Protein AF-A0AAW9DPM0-F1 (afdb_monomer_lite)

Foldseek 3Di:
DKAFQDAPVPGGKGWAAFDDAAPPDDDPNHHFHFFQGWTDMNDPIKTQHDAAPPDDDVNTHTHDFQGAIPSRMTHHDDDPVDDDHPDDDDDDDDDDDDDFAADDLVVVQVLLFVLLQQAEPVQAPQFQLQSQVQSVCCLLVVDVNHHGDNDHDDDPVVSCVVQVKDKDWDQALVVVQVVQLVVGASKKKKKKWADPPRPGIHIWMWHHHRNQIWTQHNHQPDPVRGGGTGRDSVVVCCPRPVPSPITMIMIIGDRDD

Radius of gyration: 22.66 Å; chains: 1; bounding box: 57×37×66 Å

Organism: Acidiphilium acidophilum (NCBI:txid76588)

InterPro domains:
  IPR008727 PAAR motif [PF05488] (9-76)
  IPR028908 Tox-PL domain [PF15644] (127-219)

Structure (mmCIF, N/CA/C/O backbone):
data_AF-A0AAW9DPM0-F1
#
_entry.id   AF-A0AAW9DPM0-F1
#
loop_
_atom_site.group_PDB
_atom_site.id
_atom_site.type_symbol
_atom_site.label_atom_id
_atom_site.label_alt_id
_atom_site.label_comp_id
_atom_site.label_asym_id
_atom_site.label_entity_id
_atom_site.label_seq_id
_atom_site.pdbx_PDB_ins_code
_atom_site.Cartn_x
_atom_site.Cartn_y
_atom_site.Cartn_z
_atom_site.occupancy
_atom_site.B_iso_or_equiv
_atom_site.auth_seq_id
_atom_site.auth_comp_id
_atom_site.auth_asym_id
_atom_site.auth_atom_id
_atom_site.pdbx_PDB_model_num
ATOM 1 N N . MET A 1 1 ? -26.323 0.116 19.338 1.00 88.50 1 MET A N 1
ATOM 2 C CA . MET A 1 1 ? -26.496 -0.599 20.622 1.00 88.50 1 MET A CA 1
ATOM 3 C C . MET A 1 1 ? -25.116 -0.824 21.208 1.00 88.50 1 MET A C 1
ATOM 5 O O . MET A 1 1 ? -24.200 -1.053 20.421 1.00 88.50 1 MET A O 1
ATOM 9 N N . HIS A 1 2 ? -24.959 -0.702 22.522 1.00 93.25 2 HIS A N 1
ATOM 10 C CA . HIS A 1 2 ? -23.692 -0.926 23.216 1.00 93.25 2 HIS A CA 1
ATOM 11 C C . HIS A 1 2 ? -23.851 -1.972 24.326 1.00 93.25 2 HIS A C 1
ATOM 13 O O . HIS A 1 2 ? -24.964 -2.214 24.790 1.00 93.25 2 HIS A O 1
ATOM 19 N N . THR A 1 3 ? -22.748 -2.586 24.740 1.00 92.06 3 THR A N 1
ATOM 20 C CA . THR A 1 3 ? -22.650 -3.350 25.992 1.00 92.06 3 THR A CA 1
ATOM 21 C C . THR A 1 3 ? -22.135 -2.434 27.092 1.00 92.06 3 THR A C 1
ATOM 23 O O . THR A 1 3 ? -21.330 -1.564 26.796 1.00 92.06 3 THR A O 1
ATOM 26 N N . CYS A 1 4 ? -22.547 -2.626 28.345 1.00 92.19 4 CYS A N 1
ATOM 27 C CA . CYS A 1 4 ? -22.078 -1.817 29.473 1.00 92.19 4 CYS A CA 1
ATOM 28 C C . CYS A 1 4 ? -21.608 -2.735 30.614 1.00 92.19 4 CYS A C 1
ATOM 30 O O . CYS A 1 4 ? -22.432 -3.495 31.117 1.00 92.19 4 CYS A O 1
ATOM 32 N N . PRO A 1 5 ? -20.325 -2.696 31.021 1.00 91.06 5 PRO A N 1
ATOM 33 C CA . PRO A 1 5 ? -19.806 -3.501 32.128 1.00 91.06 5 PRO A CA 1
ATOM 34 C C . PRO A 1 5 ? -19.912 -2.810 33.497 1.00 91.06 5 PRO A C 1
ATOM 36 O O . PRO A 1 5 ? -19.596 -3.437 34.504 1.00 91.06 5 PRO A O 1
ATOM 39 N N . ALA A 1 6 ? -20.301 -1.531 33.549 1.00 86.25 6 ALA A N 1
ATOM 40 C CA . ALA A 1 6 ? -20.436 -0.793 34.803 1.00 86.25 6 ALA A CA 1
ATOM 41 C C . ALA A 1 6 ? -21.561 -1.342 35.703 1.00 86.25 6 ALA A C 1
ATOM 43 O O . ALA A 1 6 ? -22.446 -2.080 35.265 1.00 86.25 6 ALA A O 1
ATOM 44 N N . SER A 1 7 ? -21.519 -0.969 36.979 1.00 92.06 7 SER A N 1
ATOM 45 C CA . SER A 1 7 ? -22.493 -1.384 37.987 1.00 92.06 7 SER A CA 1
ATOM 46 C C . SER A 1 7 ? -22.510 -0.411 39.161 1.00 92.06 7 SER A C 1
ATOM 48 O O . SER A 1 7 ? -21.443 -0.017 39.640 1.00 92.06 7 SER A O 1
ATOM 50 N N . ASP A 1 8 ? -23.692 -0.140 39.704 1.00 90.00 8 ASP A N 1
ATOM 51 C CA . ASP A 1 8 ? -23.866 0.575 40.969 1.00 90.00 8 ASP A CA 1
ATOM 52 C C . ASP A 1 8 ? -23.882 -0.446 42.121 1.00 90.00 8 ASP A C 1
ATOM 54 O O . ASP A 1 8 ? -24.927 -0.865 42.626 1.00 90.00 8 ASP A O 1
ATOM 58 N N . GLY A 1 9 ? -22.695 -0.930 42.496 1.00 88.25 9 GLY A N 1
ATOM 59 C CA . GLY A 1 9 ? -22.547 -2.018 43.467 1.00 88.25 9 GLY A CA 1
ATOM 60 C C . GLY A 1 9 ? -23.079 -3.350 42.914 1.00 88.25 9 GLY A C 1
ATOM 61 O O . GLY A 1 9 ? -22.568 -3.812 41.896 1.00 88.25 9 GLY A O 1
ATOM 62 N N . PRO A 1 10 ? -24.069 -4.008 43.552 1.00 91.00 10 PRO A N 1
ATOM 63 C CA . PRO A 1 10 ? -24.599 -5.286 43.072 1.00 91.00 10 PRO A CA 1
ATOM 64 C C . PRO A 1 10 ? -25.543 -5.154 41.864 1.00 91.00 10 PRO A C 1
ATOM 66 O O . PRO A 1 10 ? -25.954 -6.179 41.324 1.00 91.00 10 PRO A O 1
ATOM 69 N N . ILE A 1 11 ? -25.929 -3.936 41.464 1.00 91.25 11 ILE A N 1
ATOM 70 C CA . ILE A 1 11 ? -26.871 -3.698 40.363 1.00 91.25 11 ILE A CA 1
ATOM 71 C C . ILE A 1 11 ? -26.073 -3.495 39.065 1.00 91.25 11 ILE A C 1
ATOM 73 O O . ILE A 1 11 ? -25.451 -2.441 38.901 1.00 91.25 11 ILE A O 1
ATOM 77 N N . PRO A 1 12 ? -26.056 -4.472 38.138 1.00 91.50 12 PRO A N 1
ATOM 78 C CA . PRO A 1 12 ? -25.346 -4.323 36.878 1.00 91.50 12 PRO A CA 1
ATOM 79 C C . PRO A 1 12 ? -26.078 -3.347 35.962 1.00 91.50 12 PRO A C 1
ATOM 81 O O . PRO A 1 12 ? -27.306 -3.381 35.843 1.00 91.50 12 PRO A O 1
ATOM 84 N N . HIS A 1 13 ? -25.313 -2.520 35.260 1.00 93.19 13 HIS A N 1
ATOM 85 C CA . HIS A 1 13 ? -25.855 -1.768 34.145 1.00 93.19 13 HIS A CA 1
ATOM 86 C C . HIS A 1 13 ? -26.183 -2.697 32.974 1.00 93.19 13 HIS A C 1
ATOM 88 O O . HIS A 1 13 ? -25.610 -3.775 32.811 1.00 93.19 13 HIS A O 1
ATOM 94 N N . VAL A 1 14 ? -27.082 -2.243 32.102 1.00 92.50 14 VAL A N 1
ATOM 95 C CA . VAL A 1 14 ? -27.386 -2.918 30.836 1.00 92.50 14 VAL A CA 1
ATOM 96 C C . VAL A 1 14 ? -27.303 -1.900 29.715 1.00 92.50 14 VAL A C 1
ATOM 98 O O . VAL A 1 14 ? -27.983 -0.874 29.747 1.00 92.50 14 VAL A O 1
ATOM 101 N N . GLY A 1 15 ? -26.453 -2.179 28.730 1.00 91.38 15 GLY A N 1
ATOM 102 C CA . GLY A 1 15 ? -26.280 -1.296 27.586 1.00 91.38 15 GLY A CA 1
ATOM 103 C C . GLY A 1 15 ? -27.509 -1.275 26.669 1.00 91.38 15 GLY A C 1
ATOM 104 O O . GLY A 1 15 ? -28.334 -2.188 26.662 1.00 91.38 15 GLY A O 1
ATOM 105 N N . GLY A 1 16 ? -27.641 -0.206 25.890 1.00 93.81 16 GLY A N 1
ATOM 106 C CA . GLY A 1 16 ? -28.803 0.048 25.042 1.00 93.81 16 GLY A CA 1
ATOM 107 C C . GLY A 1 16 ? -28.464 0.783 23.739 1.00 93.81 16 GLY A C 1
ATOM 108 O O . GLY A 1 16 ? -27.287 0.885 23.360 1.00 93.81 16 GLY A O 1
ATOM 109 N N . PRO A 1 17 ? -29.477 1.230 22.974 1.00 95.62 17 PRO A N 1
ATOM 110 C CA . PRO A 1 17 ? -29.291 1.961 21.721 1.00 95.62 17 PRO A CA 1
ATOM 111 C C . PRO A 1 17 ? -28.535 3.289 21.872 1.00 95.62 17 PRO A C 1
ATOM 113 O O . PRO A 1 17 ? -28.445 3.877 22.947 1.00 95.62 17 PRO A O 1
ATOM 116 N N . VAL A 1 18 ? -28.008 3.762 20.740 1.00 95.62 18 VAL A N 1
ATOM 117 C CA . VAL A 1 18 ? -27.547 5.148 20.600 1.00 95.62 18 VAL A CA 1
ATOM 118 C C . VAL A 1 18 ? -28.788 6.021 20.430 1.00 95.62 18 VAL A C 1
ATOM 120 O O . VAL A 1 18 ? -29.652 5.679 19.624 1.00 95.62 18 VAL A O 1
ATOM 123 N N . ILE A 1 19 ? -28.886 7.105 21.197 1.00 95.56 19 ILE A N 1
ATOM 124 C CA . ILE A 1 19 ? -30.065 7.991 21.226 1.00 95.56 19 ILE A CA 1
ATOM 125 C C . ILE A 1 19 ? -29.785 9.404 20.724 1.00 95.56 19 ILE A C 1
ATOM 127 O O . ILE A 1 19 ? -30.716 10.184 20.542 1.00 95.56 19 ILE A O 1
ATOM 131 N N . MET A 1 20 ? -28.521 9.729 20.464 1.00 94.69 20 MET A N 1
ATOM 132 C CA . MET A 1 20 ? -28.121 10.959 19.790 1.00 94.69 20 MET A CA 1
ATOM 133 C C . MET A 1 20 ? -27.286 10.644 18.552 1.00 94.69 20 MET A C 1
ATOM 135 O O . MET A 1 20 ? -26.652 9.598 18.450 1.00 94.69 20 MET A O 1
ATOM 139 N N . GLY A 1 21 ? -27.304 11.553 17.587 1.00 95.00 21 GLY A N 1
ATOM 140 C CA . GLY A 1 21 ? -26.581 11.395 16.337 1.00 95.00 21 GLY A CA 1
ATOM 141 C C . GLY A 1 21 ? -26.470 12.715 15.595 1.00 95.00 21 GLY A C 1
ATOM 142 O O . GLY A 1 21 ? -26.906 13.768 16.066 1.00 95.00 21 GLY A O 1
ATOM 143 N N . SER A 1 22 ? -25.898 12.656 14.400 1.00 95.62 22 SER A N 1
ATOM 144 C CA . SER A 1 22 ? -25.845 13.788 13.485 1.00 95.62 22 SER A CA 1
ATOM 145 C C . SER A 1 22 ? -27.235 14.325 13.141 1.00 95.62 22 SER A C 1
ATOM 147 O O . SER A 1 22 ? -28.145 13.571 12.811 1.00 95.62 22 SER A O 1
ATOM 149 N N . ALA A 1 23 ? -27.378 15.651 13.135 1.00 93.25 23 ALA A N 1
ATOM 150 C CA . ALA A 1 23 ? -28.621 16.310 12.740 1.00 93.25 23 ALA A CA 1
ATOM 151 C C . ALA A 1 23 ? -28.910 16.218 11.229 1.00 93.25 23 ALA A C 1
ATOM 153 O O . ALA A 1 23 ? -30.041 16.456 10.812 1.00 93.25 23 ALA A O 1
ATOM 154 N N . ASN A 1 24 ? -27.899 15.933 10.399 1.00 93.00 24 ASN A N 1
ATOM 155 C CA . ASN A 1 24 ? -28.026 16.015 8.941 1.00 93.00 24 ASN A CA 1
ATOM 156 C C . ASN A 1 24 ? -27.259 14.946 8.147 1.00 93.00 24 ASN A C 1
ATOM 158 O O . ASN A 1 24 ? -27.403 14.891 6.927 1.00 93.00 24 ASN A O 1
ATOM 162 N N . VAL A 1 25 ? -26.456 14.102 8.793 1.00 91.81 25 VAL A N 1
ATOM 163 C CA . VAL A 1 25 ? -25.786 12.970 8.148 1.00 91.81 25 VAL A CA 1
ATOM 164 C C . VAL A 1 25 ? -26.484 11.689 8.573 1.00 91.81 25 VAL A C 1
ATOM 166 O O . VAL A 1 25 ? -26.491 11.332 9.751 1.00 91.81 25 VAL A O 1
ATOM 169 N N . PHE A 1 26 ? -27.049 10.988 7.595 1.00 92.88 26 PHE A N 1
ATOM 170 C CA . PHE A 1 26 ? -27.814 9.767 7.812 1.00 92.88 26 PHE A CA 1
ATOM 171 C C . PHE A 1 26 ? -27.100 8.565 7.190 1.00 92.88 26 PHE A C 1
ATOM 173 O O . PHE A 1 26 ? -26.606 8.638 6.066 1.00 92.88 26 PHE A O 1
ATOM 180 N N . ILE A 1 27 ? -27.078 7.441 7.905 1.00 90.56 27 ILE A N 1
ATOM 181 C CA . ILE A 1 27 ? -26.535 6.158 7.448 1.00 90.56 27 ILE A CA 1
ATOM 182 C C . ILE A 1 27 ? -27.648 5.120 7.568 1.00 90.56 27 ILE A C 1
ATOM 184 O O . ILE A 1 27 ? -28.170 4.881 8.653 1.00 90.56 27 ILE A O 1
ATOM 188 N N . GLY A 1 28 ? -28.059 4.535 6.439 1.00 88.38 28 GLY A N 1
ATOM 189 C CA . GLY A 1 28 ? -29.218 3.631 6.400 1.00 88.38 28 GLY A CA 1
ATOM 190 C C . GLY A 1 28 ? -30.529 4.295 6.832 1.00 88.38 28 GLY A C 1
ATOM 191 O O . GLY A 1 28 ? -31.393 3.625 7.382 1.00 88.38 28 GLY A O 1
ATOM 192 N N . GLY A 1 29 ? -30.653 5.613 6.639 1.00 91.69 29 GLY A N 1
ATOM 193 C CA . GLY A 1 29 ? -31.824 6.394 7.051 1.00 91.69 29 GLY A CA 1
ATOM 194 C C . GLY A 1 29 ? -31.853 6.798 8.530 1.00 91.69 29 GLY A C 1
ATOM 195 O O . GLY A 1 29 ? -32.781 7.488 8.938 1.00 91.69 29 GLY A O 1
ATOM 196 N N . LEU A 1 30 ? -30.847 6.424 9.329 1.00 92.75 30 LEU A N 1
ATOM 197 C CA . LEU A 1 30 ? -30.736 6.802 10.741 1.00 92.75 30 LEU A CA 1
ATOM 198 C C . LEU A 1 30 ? -29.632 7.850 10.952 1.00 92.75 30 LEU A C 1
ATOM 200 O O . LEU A 1 30 ? -28.628 7.805 10.238 1.00 92.75 30 LEU A O 1
ATOM 204 N N . PRO A 1 31 ? -29.773 8.775 11.922 1.00 95.69 31 PRO A N 1
ATOM 205 C CA . PRO A 1 31 ? -28.712 9.705 12.305 1.00 95.69 31 PRO A CA 1
ATOM 206 C C . PRO A 1 31 ? -27.385 8.990 12.570 1.00 95.69 31 PRO A C 1
ATOM 208 O O . PRO A 1 31 ? -27.327 8.027 13.335 1.00 95.69 31 PRO A O 1
ATOM 211 N N . ALA A 1 32 ? -26.306 9.453 11.944 1.00 96.06 32 ALA A N 1
ATOM 212 C CA . ALA A 1 32 ? -24.995 8.849 12.131 1.00 96.06 32 ALA A CA 1
ATOM 213 C C . ALA A 1 32 ? -24.437 9.173 13.527 1.00 96.06 32 ALA A C 1
ATOM 215 O O . ALA A 1 32 ? -24.328 10.345 13.891 1.00 96.06 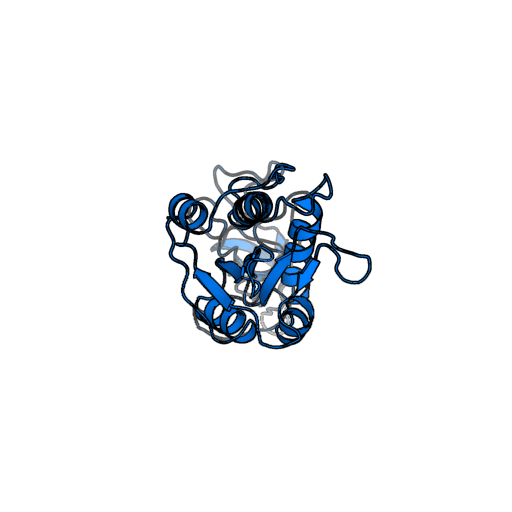32 ALA A O 1
ATOM 216 N N . ALA A 1 33 ? -24.074 8.139 14.286 1.00 97.12 33 ALA A N 1
ATOM 217 C CA . ALA A 1 33 ? -23.498 8.266 15.622 1.00 97.12 33 ALA A CA 1
ATOM 218 C C . ALA A 1 33 ? -22.043 8.762 15.578 1.00 97.12 33 ALA A C 1
ATOM 220 O O . ALA A 1 33 ? -21.280 8.433 14.662 1.00 97.12 33 ALA A O 1
ATOM 221 N N . ARG A 1 34 ? -21.649 9.546 16.580 1.00 97.25 34 ARG A N 1
ATOM 222 C CA . ARG A 1 34 ? -20.346 10.211 16.688 1.00 97.25 34 ARG A CA 1
ATOM 223 C C . ARG A 1 34 ? -19.812 10.117 18.113 1.00 97.25 34 ARG A C 1
ATOM 225 O O . ARG A 1 34 ? -20.546 9.816 19.050 1.00 97.25 34 ARG A O 1
ATOM 232 N N . PHE A 1 35 ? -18.530 10.419 18.276 1.00 94.81 35 PHE A N 1
ATOM 233 C CA . PHE A 1 35 ? -17.947 10.704 19.583 1.00 94.81 35 PHE A CA 1
ATOM 234 C C . PHE A 1 35 ? -18.783 11.755 20.328 1.00 94.81 35 PHE A C 1
ATOM 236 O O . PHE A 1 35 ? -19.168 12.769 19.743 1.00 94.81 35 PHE A O 1
ATOM 243 N N . GLY A 1 36 ? -19.049 11.507 21.609 1.00 91.69 36 GLY A N 1
ATOM 244 C CA . GLY A 1 36 ? -19.842 12.387 22.464 1.00 91.69 36 GLY A CA 1
ATOM 245 C C . GLY A 1 36 ? -21.359 12.206 22.356 1.00 91.69 36 GLY A C 1
ATOM 246 O O . GLY A 1 36 ? -22.079 12.756 23.185 1.00 91.69 36 GLY A O 1
ATOM 247 N N . ASP A 1 37 ? -21.870 11.437 21.389 1.00 96.62 37 ASP A N 1
ATOM 248 C CA . ASP A 1 37 ? -23.307 11.165 21.317 1.00 96.62 37 ASP A CA 1
ATOM 249 C C . ASP A 1 37 ? -23.735 10.206 22.452 1.00 96.62 37 ASP A C 1
ATOM 251 O O . ASP A 1 37 ? -23.031 9.253 22.805 1.00 96.62 37 ASP A O 1
ATOM 255 N N . ALA A 1 38 ? -24.908 10.467 23.032 1.00 95.62 38 ALA A N 1
ATOM 256 C CA . ALA A 1 38 ? -25.452 9.705 24.149 1.00 95.62 38 ALA A CA 1
ATOM 257 C C . ALA A 1 38 ? -25.981 8.319 23.738 1.00 95.62 38 ALA A C 1
ATOM 259 O O . ALA A 1 38 ? -26.581 8.130 22.670 1.00 95.62 38 ALA A O 1
ATOM 260 N N . VAL A 1 39 ? -25.830 7.361 24.651 1.00 96.25 39 VAL A N 1
ATOM 261 C CA . VAL A 1 39 ? -26.376 6.001 24.575 1.00 96.25 39 VAL A CA 1
ATOM 262 C C . VAL A 1 39 ? -27.206 5.705 25.827 1.00 96.25 39 VAL A C 1
ATOM 264 O O . VAL A 1 39 ? -26.842 6.067 26.944 1.00 96.25 39 VAL A O 1
ATOM 267 N N . THR A 1 40 ? -28.343 5.030 25.663 1.00 95.25 40 THR A N 1
ATOM 268 C CA . THR A 1 40 ? -29.164 4.618 26.815 1.00 95.25 40 THR A CA 1
ATOM 269 C C . THR A 1 40 ? -28.485 3.496 27.569 1.00 95.25 40 THR A C 1
ATOM 271 O O . THR A 1 40 ? -28.020 2.545 26.940 1.00 95.25 40 THR A O 1
ATOM 274 N N . CYS A 1 41 ? -28.549 3.544 28.890 1.00 93.19 41 CYS A N 1
ATOM 275 C CA . CYS A 1 41 ? -28.065 2.506 29.781 1.00 93.19 41 CYS A CA 1
ATOM 276 C C . CYS A 1 41 ? -29.092 2.312 30.908 1.00 93.19 41 CYS A C 1
ATOM 278 O O . CYS A 1 41 ? -29.729 3.281 31.320 1.00 93.19 41 CYS A O 1
ATOM 280 N N . LEU A 1 42 ? -29.284 1.084 31.400 1.00 89.44 42 LEU A N 1
ATOM 281 C CA . LEU A 1 42 ? -30.018 0.852 32.652 1.00 89.44 42 LEU A CA 1
ATOM 282 C C . LEU A 1 42 ? -29.112 1.238 33.829 1.00 89.44 42 LEU A C 1
ATOM 284 O O . LEU A 1 42 ? -28.434 0.396 34.404 1.00 89.44 42 LEU A O 1
ATOM 288 N N . GLY A 1 43 ? -29.060 2.542 34.080 1.00 86.25 43 GLY A N 1
ATOM 289 C CA . GLY A 1 43 ? -28.149 3.273 34.959 1.00 86.25 43 GLY A CA 1
ATOM 290 C C . GLY A 1 43 ? -28.137 4.747 34.517 1.00 86.25 43 GLY A C 1
ATOM 291 O O . GLY A 1 43 ? -29.040 5.165 33.783 1.00 86.25 43 GLY A O 1
ATOM 292 N N . PRO A 1 44 ? -27.132 5.552 34.899 1.00 90.62 44 PRO A N 1
ATOM 293 C CA . PRO A 1 44 ? -26.904 6.857 34.282 1.00 90.62 44 PRO A CA 1
ATOM 294 C C . PRO A 1 44 ? -26.746 6.746 32.756 1.00 90.62 44 PRO A C 1
ATOM 296 O O . PRO A 1 44 ? -26.311 5.717 32.243 1.00 90.62 44 PRO A O 1
ATOM 299 N N . THR A 1 45 ? -27.090 7.798 32.011 1.00 94.19 45 THR A N 1
ATOM 300 C CA . THR A 1 45 ? -26.850 7.841 30.558 1.00 94.19 45 THR A CA 1
ATOM 301 C C . THR A 1 45 ? -25.355 7.713 30.271 1.00 94.19 45 THR A C 1
ATOM 303 O O . THR A 1 45 ? -24.553 8.445 30.846 1.00 94.19 45 THR A O 1
ATOM 306 N N . ASP A 1 46 ? -24.994 6.823 29.349 1.00 95.12 46 ASP A N 1
ATOM 307 C CA . ASP A 1 46 ? -23.610 6.625 28.920 1.00 95.12 46 ASP A CA 1
ATOM 308 C C . ASP A 1 46 ? -23.332 7.442 27.641 1.00 95.12 46 ASP A C 1
ATOM 310 O O . ASP A 1 46 ? -24.239 7.992 27.007 1.00 95.12 46 ASP A O 1
ATOM 314 N N . THR A 1 47 ? -22.069 7.577 27.258 1.00 95.81 47 THR A N 1
ATOM 315 C CA . THR A 1 47 ? -21.631 8.392 26.121 1.00 95.81 47 THR A CA 1
ATOM 316 C C . THR A 1 47 ? -20.607 7.641 25.287 1.00 95.81 47 THR A C 1
ATOM 318 O O . THR A 1 47 ? -19.775 6.905 25.814 1.00 95.81 47 THR A O 1
ATOM 321 N N . ILE A 1 48 ? -20.641 7.831 23.969 1.00 95.94 48 ILE A N 1
ATOM 322 C CA . ILE A 1 48 ? -19.618 7.28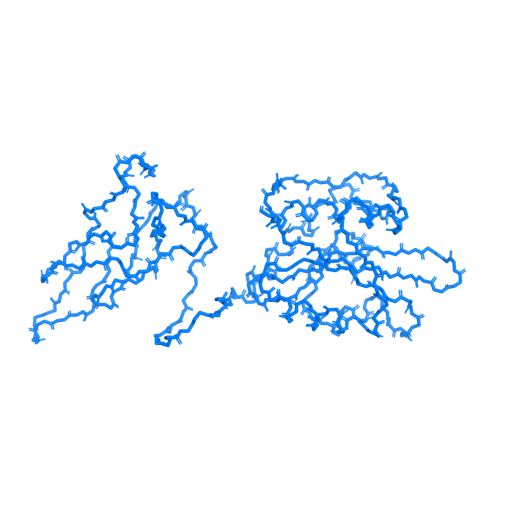9 23.073 1.00 95.94 48 ILE A CA 1
ATOM 323 C C . ILE A 1 48 ? -18.289 8.014 23.327 1.00 95.94 48 ILE A C 1
ATOM 325 O O . ILE A 1 48 ? -18.176 9.218 23.101 1.00 95.94 48 ILE A O 1
ATOM 329 N N . ALA A 1 49 ? -17.275 7.267 23.755 1.00 90.75 49 ALA A N 1
ATOM 330 C CA . ALA A 1 49 ? -15.974 7.782 24.176 1.00 90.75 49 ALA A CA 1
ATOM 331 C C . ALA A 1 49 ? -14.873 7.603 23.116 1.00 90.75 49 ALA A C 1
ATOM 333 O O . ALA A 1 49 ? -13.757 8.084 23.290 1.00 90.75 49 ALA A O 1
ATOM 334 N N . MET A 1 50 ? -15.161 6.925 22.002 1.00 86.94 50 MET A N 1
ATOM 335 C CA . MET A 1 50 ? -14.217 6.743 20.898 1.00 86.94 50 MET A CA 1
ATOM 336 C C . MET A 1 50 ? -14.929 6.797 19.539 1.00 86.94 50 MET A C 1
ATOM 338 O O . MET A 1 50 ? -16.117 6.512 19.431 1.00 86.94 50 MET A O 1
ATOM 342 N N . GLY A 1 51 ? -14.192 7.164 18.489 1.00 85.50 51 GLY A N 1
ATOM 343 C CA . GLY A 1 51 ? -14.674 7.177 17.109 1.00 85.50 51 GLY A CA 1
ATOM 344 C C . GLY A 1 51 ? -13.536 7.012 16.098 1.00 85.50 51 GLY A C 1
ATOM 345 O O . GLY A 1 51 ? -12.377 6.788 16.452 1.00 85.50 51 GLY A O 1
ATOM 346 N N . SER A 1 52 ? -13.858 7.136 14.814 1.00 85.44 52 SER A N 1
ATOM 347 C CA . SER A 1 52 ? -12.902 7.079 13.708 1.00 85.44 52 SER A CA 1
ATOM 348 C C . SER A 1 52 ? -11.911 8.245 13.740 1.00 85.44 52 SER A C 1
ATOM 350 O O . SER A 1 52 ? -12.307 9.404 13.807 1.00 85.44 52 SER A O 1
ATOM 352 N N . GLN A 1 53 ? -10.617 7.947 13.598 1.00 78.44 53 GLN A N 1
ATOM 353 C CA . GLN A 1 53 ? -9.555 8.965 13.562 1.00 78.44 53 GLN A CA 1
ATOM 354 C C . GLN A 1 53 ? -9.505 9.746 12.241 1.00 78.44 53 GLN A C 1
ATOM 356 O O . GLN A 1 53 ? -8.938 10.831 12.186 1.00 78.44 53 GLN A O 1
ATOM 361 N N . THR A 1 54 ? -10.061 9.189 11.163 1.00 77.44 54 THR A N 1
ATOM 362 C CA . THR A 1 54 ? -9.948 9.758 9.809 1.00 77.44 54 THR A CA 1
ATOM 363 C C . THR A 1 54 ? -11.283 10.161 9.204 1.00 77.44 54 THR A C 1
ATOM 365 O O . THR A 1 54 ? -11.307 10.876 8.207 1.00 77.44 54 THR A O 1
ATOM 368 N N . VAL A 1 55 ? -12.397 9.701 9.777 1.00 82.62 55 VAL A N 1
ATOM 369 C CA . VAL A 1 55 ? -13.737 10.003 9.270 1.00 82.62 55 VAL A CA 1
ATOM 370 C C . VAL A 1 55 ? -14.468 10.832 10.306 1.00 82.62 55 VAL A C 1
ATOM 372 O O . VAL A 1 55 ? -14.806 10.338 11.381 1.00 82.62 55 VAL A O 1
ATOM 375 N N . LEU A 1 56 ? -14.716 12.090 9.955 1.00 87.44 56 LEU A N 1
ATOM 376 C CA . LEU A 1 56 ? -15.450 13.033 10.783 1.00 87.44 56 LEU A CA 1
ATOM 377 C C . LEU A 1 56 ? -16.865 13.215 10.234 1.00 87.44 56 LEU A C 1
ATOM 379 O O . LEU A 1 56 ? -17.065 13.347 9.028 1.00 87.44 56 LEU A O 1
ATOM 383 N N . ILE A 1 57 ? -17.843 13.273 11.131 1.00 89.38 57 ILE A N 1
ATOM 384 C CA . ILE A 1 57 ? -19.234 13.610 10.840 1.00 89.38 57 ILE A CA 1
ATOM 385 C C . ILE A 1 57 ? -19.578 14.834 11.685 1.00 89.38 57 ILE A C 1
ATOM 387 O O . ILE A 1 57 ? -19.502 14.804 12.909 1.00 89.38 57 ILE A O 1
ATOM 391 N N . ASN A 1 58 ? -19.914 15.941 11.021 1.00 91.69 58 ASN A N 1
ATOM 392 C CA . ASN A 1 58 ? -20.054 17.267 11.644 1.00 91.69 58 ASN A CA 1
ATOM 393 C C . ASN A 1 58 ? -18.840 17.682 12.496 1.00 91.69 58 ASN A C 1
ATOM 395 O O . ASN A 1 58 ? -19.001 18.240 13.576 1.0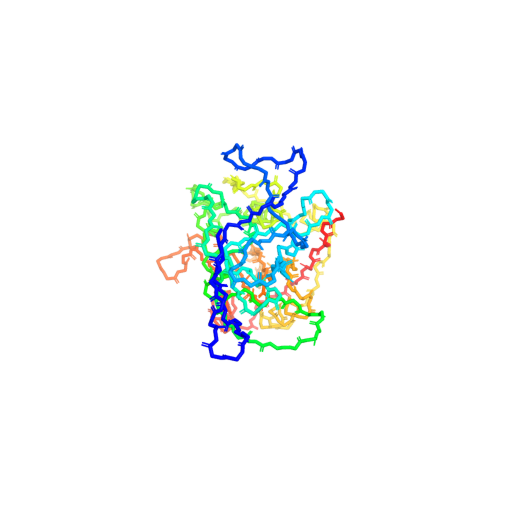0 91.69 58 ASN A O 1
ATOM 399 N N . GLY A 1 59 ? -17.628 17.376 12.030 1.00 85.00 59 GLY A N 1
ATOM 400 C CA . GLY A 1 59 ? -16.394 17.705 12.750 1.00 85.00 59 GLY A CA 1
ATOM 401 C C . GLY A 1 59 ? -16.091 16.805 13.952 1.00 85.00 59 GLY A C 1
ATOM 402 O O . GLY A 1 59 ? -15.039 16.970 14.556 1.00 85.00 59 GLY A O 1
ATOM 403 N N . MET A 1 60 ? -16.951 15.833 14.273 1.00 82.56 60 MET A N 1
ATOM 404 C CA . MET A 1 60 ? -16.722 14.871 15.355 1.00 82.56 60 MET A CA 1
ATOM 405 C C . MET A 1 60 ? -16.379 13.484 14.795 1.00 82.56 60 MET A C 1
ATOM 407 O O . MET A 1 60 ? -16.949 13.093 13.772 1.00 82.56 60 MET A O 1
ATOM 411 N N . PRO A 1 61 ? -15.475 12.719 15.433 1.00 91.69 61 PRO A N 1
ATOM 412 C CA . PRO A 1 61 ? -15.157 11.347 15.033 1.00 91.69 61 PRO A CA 1
ATOM 413 C C . PRO A 1 61 ? -16.405 10.474 14.850 1.00 91.69 61 PRO A C 1
ATOM 415 O O . PRO A 1 61 ? -17.238 10.385 15.749 1.00 91.69 61 PRO A O 1
ATOM 418 N N . ALA A 1 62 ? -16.542 9.814 13.698 1.00 94.19 62 ALA A N 1
ATOM 419 C CA . ALA A 1 62 ? -17.668 8.921 13.415 1.00 94.19 62 ALA A CA 1
ATOM 420 C C . ALA A 1 62 ? -17.587 7.639 14.260 1.00 94.19 62 ALA A C 1
ATOM 422 O O . ALA A 1 62 ? -16.556 6.968 14.240 1.00 94.19 62 ALA A O 1
ATOM 423 N N . ALA A 1 63 ? -18.656 7.274 14.965 1.00 94.88 63 ALA A N 1
ATOM 424 C CA . ALA A 1 63 ? -18.680 6.082 15.810 1.00 94.88 63 ALA A CA 1
ATOM 425 C C . ALA A 1 63 ? -18.835 4.795 14.981 1.00 94.88 63 ALA A C 1
ATOM 427 O O . ALA A 1 63 ? -19.534 4.762 13.965 1.00 94.88 63 ALA A O 1
ATOM 428 N N . ARG A 1 64 ? -18.186 3.716 15.422 1.00 92.38 64 ARG A N 1
ATOM 429 C CA . ARG A 1 64 ? -18.137 2.413 14.746 1.00 92.38 64 ARG A CA 1
ATOM 430 C C . ARG A 1 64 ? -18.415 1.290 15.735 1.00 92.38 64 ARG A C 1
ATOM 432 O O . ARG A 1 64 ? -18.280 1.449 16.944 1.00 92.38 64 ARG A O 1
ATOM 439 N N . MET A 1 65 ? -18.739 0.111 15.208 1.00 89.56 65 MET A N 1
ATOM 440 C CA . MET A 1 65 ? -18.747 -1.107 16.018 1.00 89.56 65 MET A CA 1
ATOM 441 C C . MET A 1 65 ? -17.364 -1.313 16.662 1.00 89.56 65 MET A C 1
ATOM 443 O O . MET A 1 65 ? -16.347 -1.145 16.001 1.00 89.56 65 MET A O 1
ATOM 447 N N . GLY A 1 66 ? -17.320 -1.64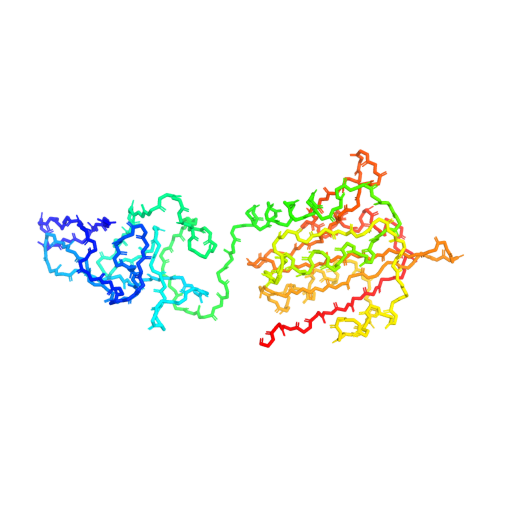6 17.947 1.00 85.88 66 GLY A N 1
ATOM 448 C CA . GLY A 1 66 ? -16.099 -1.795 18.736 1.00 85.88 66 GLY A CA 1
ATOM 449 C C . GLY A 1 66 ? -15.553 -0.503 19.352 1.00 85.88 66 GLY A C 1
ATOM 450 O O . GLY A 1 66 ? -14.623 -0.588 20.151 1.00 85.88 66 GLY A O 1
ATOM 451 N N . ASP A 1 67 ? -16.102 0.674 19.030 1.00 88.50 67 ASP A N 1
ATOM 452 C CA . ASP A 1 67 ? -15.703 1.908 19.711 1.00 88.50 67 ASP A CA 1
ATOM 453 C C . ASP A 1 67 ? -16.244 1.933 21.156 1.00 88.50 67 ASP A C 1
ATOM 455 O O . ASP A 1 67 ? -17.341 1.439 21.435 1.00 88.50 67 ASP A O 1
ATOM 459 N N . GLN A 1 68 ? -15.433 2.457 22.079 1.00 90.06 68 GLN A N 1
ATOM 460 C CA . GLN A 1 68 ? -15.680 2.430 23.521 1.00 90.06 68 GLN A CA 1
ATOM 461 C C . GLN A 1 68 ? -16.736 3.448 23.956 1.00 90.06 68 GLN A C 1
ATOM 463 O O . GLN A 1 68 ? -16.902 4.499 23.332 1.00 90.06 68 GLN A O 1
ATOM 468 N N . THR A 1 69 ? -17.401 3.151 25.070 1.00 92.88 69 THR A N 1
ATOM 469 C CA . THR A 1 69 ? -18.270 4.085 25.795 1.00 92.88 69 THR A CA 1
ATOM 470 C C . THR A 1 69 ? -17.676 4.445 27.160 1.00 92.88 69 THR A C 1
ATOM 472 O O . THR A 1 69 ? -16.788 3.751 27.661 1.00 92.88 69 THR A O 1
ATOM 475 N N . SER A 1 70 ? -18.132 5.543 27.762 1.00 92.56 70 SER A N 1
ATOM 476 C CA . SER A 1 70 ? -17.593 6.066 29.026 1.00 92.56 70 SER A CA 1
ATOM 477 C C . SER A 1 70 ? -17.786 5.112 30.207 1.00 92.56 70 SER A C 1
ATOM 479 O O . SER A 1 70 ? -16.964 5.104 31.120 1.00 92.56 70 SER A O 1
ATOM 481 N N . HIS A 1 71 ? -18.806 4.251 30.182 1.00 90.88 71 HIS A N 1
ATOM 482 C CA . HIS A 1 71 ? -18.986 3.188 31.179 1.00 90.88 71 HIS A CA 1
ATOM 483 C C . HIS A 1 71 ? -18.047 1.979 30.980 1.00 90.88 71 HIS A C 1
ATOM 485 O O . HIS A 1 71 ? -18.223 0.942 31.622 1.00 90.88 71 HIS A O 1
ATOM 491 N N . GLY A 1 72 ? -17.066 2.071 30.076 1.00 78.62 72 GLY A N 1
ATOM 492 C CA . GLY A 1 72 ? -16.130 0.989 29.748 1.00 78.62 72 GLY A CA 1
ATOM 493 C C . GLY A 1 72 ? -16.695 -0.048 28.773 1.00 78.62 72 GLY A C 1
ATOM 494 O O . GLY A 1 72 ? -16.085 -1.092 28.549 1.00 78.62 72 GLY A O 1
ATOM 495 N N . GLY A 1 73 ? -17.871 0.230 28.212 1.00 87.25 73 GLY A N 1
ATOM 496 C CA . GLY A 1 73 ? -18.568 -0.592 27.239 1.00 87.25 73 GLY A CA 1
ATOM 497 C C . GLY A 1 73 ? -18.043 -0.471 25.816 1.00 87.25 73 GLY A C 1
ATOM 498 O O . GLY A 1 73 ? -17.088 0.258 25.549 1.00 87.25 73 GLY A O 1
ATOM 499 N N . VAL A 1 74 ? -18.689 -1.177 24.881 1.00 90.38 74 VAL A N 1
ATOM 500 C CA . VAL A 1 74 ? -18.408 -1.050 23.440 1.00 90.38 74 VAL A CA 1
ATOM 501 C C . VAL A 1 74 ? -19.680 -1.045 22.602 1.00 90.38 74 VAL A C 1
ATOM 503 O O . VAL A 1 74 ? -20.665 -1.706 22.929 1.00 90.38 74 VAL A O 1
ATOM 506 N N . ILE A 1 75 ? -19.654 -0.342 21.470 1.00 93.56 75 ILE A N 1
ATOM 507 C CA . ILE A 1 75 ? -20.720 -0.400 20.465 1.00 93.56 75 ILE A CA 1
ATOM 508 C C . ILE A 1 75 ? -20.702 -1.775 19.787 1.00 93.56 75 ILE A C 1
ATOM 510 O O . ILE A 1 75 ? -19.696 -2.182 19.217 1.00 93.56 75 ILE A O 1
ATOM 514 N N . VAL A 1 76 ? -21.830 -2.480 19.778 1.00 92.19 76 VAL A N 1
ATOM 515 C CA . VAL A 1 76 ? -21.955 -3.833 19.196 1.00 92.19 76 VAL A CA 1
ATOM 516 C C . VAL A 1 76 ? -22.913 -3.902 18.007 1.00 92.19 76 VAL A C 1
ATOM 518 O O . VAL A 1 76 ? -23.147 -4.973 17.460 1.00 92.19 76 VAL A O 1
ATOM 521 N N . GLY A 1 77 ? -23.484 -2.769 17.593 1.00 86.44 77 GLY A N 1
ATOM 522 C CA . GLY A 1 77 ? -24.396 -2.700 16.450 1.00 86.44 77 GLY A CA 1
ATOM 523 C C . GLY A 1 77 ? -24.040 -1.572 15.489 1.00 86.44 77 GLY A C 1
ATOM 524 O O . GLY A 1 77 ? -23.715 -0.471 15.928 1.00 86.44 77 GLY A O 1
ATOM 525 N N . GLY A 1 78 ? -24.155 -1.846 14.191 1.00 88.75 78 GLY A N 1
ATOM 526 C CA . GLY A 1 78 ? -23.963 -0.900 13.090 1.00 88.75 78 GLY A CA 1
ATOM 527 C C . GLY A 1 78 ? -24.706 -1.364 11.832 1.00 88.75 78 GLY A C 1
ATOM 528 O O . GLY A 1 78 ? -25.412 -2.371 11.873 1.00 88.75 78 GLY A O 1
ATOM 529 N N . LEU A 1 79 ? -24.554 -0.641 10.718 1.00 87.75 79 LEU A N 1
ATOM 530 C CA . LEU A 1 79 ? -25.148 -1.013 9.430 1.00 87.75 79 LEU A CA 1
ATOM 531 C C . LEU A 1 79 ? -24.163 -1.890 8.631 1.00 87.75 79 LEU A C 1
ATOM 533 O O . LEU A 1 79 ? -23.141 -1.363 8.194 1.00 87.75 79 LEU A O 1
ATOM 537 N N . PRO A 1 80 ? -24.439 -3.190 8.392 1.00 81.31 80 PRO A N 1
ATOM 538 C CA . PRO A 1 80 ? -23.453 -4.114 7.814 1.00 81.31 80 PRO A CA 1
ATOM 539 C C . PRO A 1 80 ? -22.926 -3.721 6.428 1.00 81.31 80 PRO A C 1
ATOM 541 O O . PRO A 1 80 ? -21.808 -4.073 6.067 1.00 81.31 80 PRO A O 1
ATOM 544 N N . SER A 1 81 ? -23.719 -2.985 5.648 1.00 80.00 81 SER A N 1
ATOM 545 C CA . SER A 1 81 ? -23.341 -2.515 4.313 1.00 80.00 81 SER A CA 1
ATOM 546 C C . SER A 1 81 ? -22.443 -1.274 4.321 1.00 80.00 81 SER A C 1
ATOM 548 O O . SER A 1 81 ? -22.025 -0.830 3.253 1.00 80.00 81 SER A O 1
ATOM 550 N N . VAL A 1 82 ? -22.170 -0.678 5.487 1.00 77.62 82 VAL A N 1
ATOM 551 C CA . VAL A 1 82 ? -21.386 0.554 5.612 1.00 77.62 82 VAL A CA 1
ATOM 552 C C . VAL A 1 82 ? -20.218 0.335 6.563 1.00 77.62 82 VAL A C 1
ATOM 554 O O . VAL A 1 82 ? -20.385 0.119 7.761 1.00 77.62 82 VAL A O 1
ATOM 557 N N . LEU A 1 83 ? -19.012 0.447 6.012 1.00 83.38 83 LEU A N 1
ATOM 558 C CA . LEU A 1 83 ? -17.761 0.397 6.757 1.00 83.38 83 LEU A CA 1
ATOM 559 C C . LEU A 1 83 ? -17.181 1.808 6.849 1.00 83.38 83 LEU A C 1
ATOM 561 O O . LEU A 1 83 ? -16.946 2.461 5.834 1.00 83.38 83 LEU A O 1
ATOM 565 N N . ILE A 1 84 ? -16.960 2.279 8.075 1.00 80.62 84 ILE A N 1
ATOM 566 C CA . ILE A 1 84 ? -16.423 3.613 8.357 1.00 80.62 84 ILE A CA 1
ATOM 567 C C . ILE A 1 84 ? -14.970 3.473 8.809 1.00 80.62 84 ILE A C 1
ATOM 569 O O . ILE A 1 84 ? -14.679 2.829 9.817 1.00 80.62 84 ILE A O 1
ATOM 573 N N . GLY A 1 85 ? -14.057 4.118 8.082 1.00 74.81 85 GLY A N 1
ATOM 574 C CA . GLY A 1 85 ? -12.621 4.024 8.345 1.00 74.81 85 GLY A CA 1
ATOM 575 C C . GLY A 1 85 ? -12.057 2.617 8.095 1.00 74.81 85 GLY A C 1
ATOM 576 O O . GLY A 1 85 ? -12.649 1.802 7.393 1.00 74.81 85 GLY A O 1
ATOM 577 N N . THR A 1 86 ? -10.881 2.328 8.653 1.00 62.47 86 THR A N 1
ATOM 578 C CA . THR A 1 86 ? -10.288 0.979 8.633 1.00 62.47 86 THR A CA 1
ATOM 579 C C . THR A 1 86 ? -10.878 0.123 9.761 1.00 62.47 86 THR A C 1
ATOM 581 O O . THR A 1 86 ? -11.146 0.648 10.844 1.00 62.47 86 THR A O 1
ATOM 584 N N . ALA A 1 87 ? -11.097 -1.172 9.502 1.00 43.31 87 ALA A N 1
ATOM 585 C CA . ALA A 1 87 ? -11.881 -2.078 10.348 1.00 43.31 87 ALA A CA 1
ATOM 586 C C . ALA A 1 87 ? -11.468 -2.087 11.845 1.00 43.31 87 ALA A C 1
ATOM 588 O O . ALA A 1 87 ? -10.279 -1.992 12.158 1.00 43.31 87 ALA A O 1
ATOM 589 N N . PRO A 1 88 ? -12.426 -2.228 12.780 1.00 38.81 88 PRO A N 1
ATOM 590 C CA . PRO A 1 88 ? -12.155 -2.324 14.210 1.00 38.81 88 PRO A CA 1
ATOM 591 C C . PRO A 1 88 ? -11.803 -3.772 14.593 1.00 38.81 88 PRO A C 1
ATOM 593 O O . PRO A 1 88 ? -12.677 -4.612 14.779 1.00 38.81 88 PRO A O 1
ATOM 596 N N . GLY A 1 89 ? -10.503 -4.060 14.694 1.00 37.03 89 GLY A N 1
ATOM 597 C CA . GLY A 1 89 ? -9.957 -5.273 15.309 1.00 37.03 89 GLY A CA 1
ATOM 598 C C . GLY A 1 89 ? -9.488 -5.005 16.743 1.00 37.03 89 GLY A C 1
ATOM 599 O O . GLY A 1 89 ? -8.860 -3.979 17.013 1.00 37.03 89 GLY A O 1
ATOM 600 N N . ALA A 1 90 ? -9.862 -5.908 17.645 1.00 36.25 90 ALA A N 1
ATOM 601 C CA . ALA A 1 90 ? -9.703 -5.874 19.094 1.00 36.25 90 ALA A CA 1
ATOM 602 C C . ALA A 1 90 ? -8.244 -5.922 19.587 1.00 36.25 90 ALA A C 1
ATOM 604 O O . ALA A 1 90 ? -7.462 -6.696 19.053 1.00 36.25 90 ALA A O 1
ATOM 605 N N . THR A 1 91 ? -7.932 -5.140 20.633 1.00 34.72 91 THR A N 1
ATOM 606 C CA . THR A 1 91 ? -7.371 -5.570 21.941 1.00 34.72 91 THR A CA 1
ATOM 607 C C . THR A 1 91 ? -7.029 -4.344 22.797 1.00 34.72 91 THR A C 1
ATOM 609 O O . THR A 1 91 ? -6.300 -3.475 22.334 1.00 34.72 91 THR A O 1
ATOM 612 N N . GLY A 1 92 ? -7.455 -4.360 24.065 1.00 30.27 92 GLY A N 1
ATOM 613 C CA . GLY A 1 92 ? -6.637 -3.869 25.184 1.00 30.27 92 GLY A CA 1
ATOM 614 C C . GLY A 1 92 ? -6.819 -2.416 25.623 1.00 30.27 92 GLY A C 1
ATOM 615 O O . GLY A 1 92 ? -6.780 -1.493 24.825 1.00 30.27 92 GLY A O 1
ATOM 616 N N . ALA A 1 93 ? -7.007 -2.252 26.928 1.00 35.75 93 ALA A N 1
ATOM 617 C CA . ALA A 1 93 ? -7.185 -1.002 27.649 1.00 35.75 93 ALA A CA 1
ATOM 618 C C . ALA A 1 93 ? -5.882 -0.201 27.852 1.00 35.75 93 ALA A C 1
ATOM 620 O O . ALA A 1 93 ? -4.814 -0.791 27.987 1.00 35.75 93 ALA A O 1
ATOM 621 N N . GLY A 1 94 ? -6.041 1.119 28.017 1.00 30.66 94 GLY A N 1
ATOM 622 C CA . GLY A 1 94 ? -5.118 2.010 28.735 1.00 30.66 94 GLY A CA 1
ATOM 623 C C . GLY A 1 94 ? -4.004 2.658 27.904 1.00 30.66 94 GLY A C 1
ATOM 624 O O . GLY A 1 94 ? -3.363 1.993 27.098 1.00 30.66 94 GLY A O 1
ATOM 625 N N . GLY A 1 95 ? -3.746 3.946 28.161 1.00 28.23 95 GLY A N 1
ATOM 626 C CA . GLY A 1 95 ? -2.518 4.632 27.746 1.00 28.23 95 GLY A CA 1
ATOM 627 C C . GLY A 1 95 ? -2.707 5.761 26.734 1.00 28.23 95 GLY A C 1
ATOM 628 O O . GLY A 1 95 ? -2.502 5.577 25.540 1.00 28.23 95 GLY A O 1
ATOM 629 N N . ASP A 1 96 ? -3.109 6.928 27.228 1.00 35.00 96 ASP A N 1
ATOM 630 C CA . ASP A 1 96 ? -2.487 8.231 26.964 1.00 35.00 96 ASP A CA 1
ATOM 631 C C . ASP A 1 96 ? -1.320 8.218 25.952 1.00 35.00 96 ASP A C 1
ATOM 633 O O . ASP A 1 96 ? -0.241 7.696 26.221 1.00 35.00 96 ASP A O 1
ATOM 637 N N . GLY A 1 97 ? -1.520 8.862 24.796 1.00 28.81 97 GLY A N 1
ATOM 638 C CA . GLY A 1 97 ? -0.434 9.158 23.862 1.00 28.81 97 GLY A CA 1
ATOM 639 C C . GLY A 1 97 ? -0.823 9.061 22.393 1.00 28.81 97 GLY A C 1
ATOM 640 O O . GLY A 1 97 ? -1.071 7.995 21.841 1.00 28.81 97 GLY A O 1
ATOM 641 N N . GLU A 1 98 ? -0.818 10.208 21.735 1.00 37.34 98 GLU A N 1
ATOM 642 C CA . GLU A 1 98 ? -0.923 10.384 20.295 1.00 37.34 98 GLU A CA 1
ATOM 643 C C . GLU A 1 98 ? 0.296 9.747 19.580 1.00 37.34 98 GLU A C 1
ATOM 645 O O . GLU A 1 98 ? 1.350 10.362 19.448 1.00 37.34 98 GLU A O 1
ATOM 650 N N . ALA A 1 99 ? 0.180 8.490 19.130 1.00 31.59 99 ALA A N 1
ATOM 651 C CA . ALA A 1 99 ? 1.083 7.854 18.161 1.00 31.59 99 ALA A CA 1
ATOM 652 C C . ALA A 1 99 ? 0.345 6.718 17.424 1.00 31.59 99 ALA A C 1
ATOM 654 O O . ALA A 1 99 ? -0.348 5.912 18.036 1.00 31.59 99 ALA A O 1
ATOM 655 N N . GLY A 1 100 ? 0.441 6.694 16.090 1.00 37.88 100 GLY A N 1
ATOM 656 C CA . GLY A 1 100 ? -0.448 5.960 15.179 1.00 37.88 100 GLY A CA 1
ATOM 657 C C . GLY A 1 100 ? -0.839 4.535 15.595 1.00 37.88 100 GLY A C 1
ATOM 658 O O . GLY A 1 100 ? 0.013 3.671 15.782 1.00 37.88 100 GLY A O 1
ATOM 659 N N . ARG A 1 101 ? -2.156 4.278 15.638 1.00 42.72 101 ARG A N 1
ATOM 660 C CA . ARG A 1 101 ? -2.727 2.940 15.834 1.00 42.72 101 ARG A CA 1
ATOM 661 C C . ARG A 1 101 ? -2.203 2.009 14.741 1.00 42.72 101 ARG A C 1
ATOM 663 O O . ARG A 1 101 ? -2.507 2.190 13.560 1.00 42.72 101 ARG A O 1
ATOM 670 N N . GLN A 1 102 ? -1.405 1.031 15.154 1.00 39.69 102 GLN A N 1
ATOM 671 C CA . GLN A 1 102 ? -0.930 -0.053 14.311 1.00 39.69 102 GLN A CA 1
ATOM 672 C C . GLN A 1 102 ? -2.172 -0.772 13.756 1.00 39.69 102 GLN A C 1
ATOM 674 O O . GLN A 1 102 ? -2.958 -1.324 14.526 1.00 39.69 102 GLN A O 1
ATOM 679 N N . VAL A 1 103 ? -2.427 -0.706 12.445 1.00 53.28 103 VAL A N 1
ATOM 680 C CA . VAL A 1 103 ? -3.377 -1.657 11.852 1.00 53.28 103 VAL A CA 1
ATOM 681 C C . VAL A 1 103 ? -2.757 -3.034 12.026 1.00 53.28 103 VAL A C 1
ATOM 683 O O . VAL A 1 103 ? -1.528 -3.164 11.983 1.00 53.28 103 VAL A O 1
ATOM 686 N N . ASP A 1 104 ? -3.578 -4.056 12.249 1.00 73.31 104 ASP A N 1
ATOM 687 C CA . ASP A 1 104 ? -3.039 -5.399 12.371 1.00 73.31 104 ASP A CA 1
ATOM 688 C C . ASP A 1 104 ? -2.203 -5.714 11.112 1.00 73.31 104 ASP A C 1
ATOM 690 O O . ASP A 1 104 ? -2.578 -5.396 9.975 1.00 73.31 104 ASP A O 1
ATOM 694 N N . ALA A 1 105 ? -0.986 -6.224 11.318 1.00 77.56 105 ALA A N 1
ATOM 695 C CA . ALA A 1 105 ? -0.013 -6.336 10.233 1.00 77.56 105 ALA A CA 1
ATOM 696 C C . ALA A 1 105 ? -0.507 -7.255 9.105 1.00 77.56 105 ALA A C 1
ATOM 698 O O . ALA A 1 105 ? -0.146 -7.079 7.938 1.00 77.56 105 ALA A O 1
ATOM 699 N N . ALA A 1 106 ? -1.388 -8.201 9.443 1.00 83.44 106 ALA A N 1
ATOM 700 C CA . ALA A 1 106 ? -2.039 -9.089 8.495 1.00 83.44 106 ALA A CA 1
ATOM 701 C C . ALA A 1 106 ? -3.020 -8.338 7.578 1.00 83.44 106 ALA A C 1
ATOM 703 O O . ALA A 1 106 ? -2.987 -8.543 6.368 1.00 83.44 106 ALA A O 1
ATOM 704 N N . ALA A 1 107 ? -3.835 -7.429 8.105 1.00 83.06 107 ALA A N 1
ATOM 705 C CA . ALA A 1 107 ? -4.792 -6.616 7.367 1.00 83.06 107 ALA A CA 1
ATOM 706 C C . ALA A 1 107 ? -4.090 -5.537 6.550 1.00 83.06 107 ALA A C 1
ATOM 708 O O . ALA A 1 107 ? -4.485 -5.296 5.407 1.00 83.06 107 ALA A O 1
ATOM 709 N N . ALA A 1 108 ? -3.015 -4.932 7.069 1.00 87.75 108 ALA A N 1
ATOM 710 C CA . ALA A 1 108 ? -2.148 -4.088 6.248 1.00 87.75 108 ALA A CA 1
ATOM 711 C C . ALA A 1 108 ? -1.612 -4.862 5.046 1.00 87.75 108 ALA A C 1
ATOM 713 O O . ALA A 1 108 ? -1.792 -4.429 3.905 1.00 87.75 108 ALA A O 1
ATOM 714 N N . LYS A 1 109 ? -0.999 -6.027 5.289 1.00 92.81 109 LYS A N 1
ATOM 715 C CA . LYS A 1 109 ? -0.476 -6.876 4.218 1.00 92.81 109 LYS A CA 1
ATOM 716 C C . LYS A 1 109 ? -1.581 -7.300 3.252 1.00 92.81 109 LYS A C 1
ATOM 718 O O . LYS A 1 109 ? -1.368 -7.258 2.046 1.00 92.81 109 LYS A O 1
ATOM 723 N N . ALA A 1 110 ? -2.761 -7.670 3.747 1.00 92.50 110 ALA A N 1
ATOM 724 C CA . ALA A 1 110 ? -3.905 -8.052 2.924 1.00 92.50 110 ALA A CA 1
ATOM 725 C C . ALA A 1 110 ? -4.378 -6.895 2.033 1.00 92.50 110 ALA A C 1
ATOM 727 O O . ALA A 1 110 ? -4.604 -7.097 0.841 1.00 92.50 110 ALA A O 1
ATOM 728 N N . ARG A 1 111 ? -4.453 -5.670 2.571 1.00 93.31 111 ARG A N 1
ATOM 729 C CA . ARG A 1 111 ? -4.791 -4.466 1.800 1.00 93.31 111 ARG A CA 1
ATOM 730 C C . ARG A 1 111 ? -3.759 -4.191 0.709 1.00 93.31 111 ARG A C 1
ATOM 732 O O . ARG A 1 111 ? -4.141 -3.952 -0.434 1.00 93.31 111 ARG A O 1
ATOM 739 N N . LEU A 1 112 ? -2.470 -4.230 1.044 1.00 96.94 112 LEU A N 1
ATOM 740 C CA . LEU A 1 112 ? -1.394 -4.040 0.069 1.00 96.94 112 LEU A CA 1
ATOM 741 C C . LEU A 1 112 ? -1.438 -5.124 -1.021 1.00 96.94 112 LEU A C 1
ATOM 743 O O . LEU A 1 112 ? -1.351 -4.806 -2.203 1.00 96.94 112 LEU A O 1
ATOM 747 N N . ASN A 1 113 ? -1.665 -6.385 -0.639 1.00 97.50 113 ASN A N 1
ATOM 748 C CA . ASN A 1 113 ? -1.812 -7.512 -1.564 1.00 97.50 113 ASN A CA 1
ATOM 749 C C . ASN A 1 113 ? -3.007 -7.348 -2.508 1.00 97.50 113 ASN A C 1
ATOM 751 O O . ASN A 1 113 ? -2.909 -7.659 -3.692 1.00 97.50 113 ASN A O 1
ATOM 755 N N . ALA A 1 114 ? -4.142 -6.867 -1.998 1.00 96.56 114 ALA A N 1
ATOM 756 C CA . ALA A 1 114 ? -5.317 -6.609 -2.821 1.00 96.56 114 ALA A CA 1
ATOM 757 C C . ALA A 1 114 ? -5.035 -5.526 -3.874 1.00 96.56 114 ALA A C 1
ATOM 759 O O . ALA A 1 114 ? -5.468 -5.654 -5.016 1.00 96.56 114 ALA A O 1
ATOM 760 N N . ILE A 1 115 ? -4.268 -4.491 -3.511 1.00 97.88 115 ILE A N 1
ATOM 761 C CA . ILE A 1 115 ? -3.830 -3.455 -4.452 1.00 97.88 115 ILE A CA 1
ATOM 762 C C . ILE A 1 115 ? -2.885 -4.054 -5.498 1.00 97.88 115 ILE A C 1
ATOM 764 O O . ILE A 1 115 ? -3.175 -3.926 -6.684 1.00 97.88 115 ILE A O 1
ATOM 768 N N . ALA A 1 116 ? -1.824 -4.752 -5.077 1.00 98.31 116 ALA A N 1
ATOM 769 C CA . ALA A 1 116 ? -0.855 -5.410 -5.961 1.00 98.31 116 ALA A CA 1
ATOM 770 C C . ALA A 1 116 ? -1.533 -6.259 -7.051 1.00 98.31 116 ALA A C 1
ATOM 772 O O . ALA A 1 116 ? -1.261 -6.101 -8.238 1.00 98.31 116 ALA A O 1
ATOM 773 N N . LYS A 1 117 ? -2.501 -7.094 -6.660 1.00 97.00 117 LYS A N 1
ATOM 774 C CA . LYS A 1 117 ? -3.222 -7.981 -7.586 1.00 97.00 117 LYS A CA 1
ATOM 775 C C . LYS A 1 117 ? -4.173 -7.256 -8.540 1.00 97.00 117 LYS A C 1
ATOM 777 O O . LYS A 1 117 ? -4.518 -7.803 -9.580 1.00 97.00 117 LYS A O 1
ATOM 782 N N . ALA A 1 118 ? -4.632 -6.058 -8.189 1.00 96.81 118 ALA A N 1
ATOM 783 C CA . ALA A 1 118 ? -5.672 -5.358 -8.938 1.00 96.81 118 ALA A CA 1
ATOM 784 C C . ALA A 1 118 ? -5.135 -4.297 -9.910 1.00 96.81 118 ALA A C 1
ATOM 786 O O . ALA A 1 118 ? -5.871 -3.864 -10.795 1.00 96.81 118 ALA A O 1
ATOM 787 N N . VAL A 1 119 ? -3.893 -3.837 -9.740 1.00 98.19 119 VAL A N 1
ATOM 788 C CA . VAL A 1 119 ? -3.349 -2.706 -10.513 1.00 98.19 119 VAL A CA 1
ATOM 789 C C . VAL A 1 119 ? -2.859 -3.079 -11.910 1.00 98.19 119 VAL A C 1
ATOM 791 O O . VAL A 1 119 ? -2.770 -2.187 -12.744 1.00 98.19 119 VAL A O 1
ATOM 794 N N . ASN A 1 120 ? -2.583 -4.351 -12.204 1.00 97.94 120 ASN A N 1
ATOM 795 C CA . ASN A 1 120 ? -2.034 -4.787 -13.496 1.00 97.94 120 ASN A CA 1
ATOM 796 C C . ASN A 1 120 ? -2.865 -5.919 -14.138 1.00 97.94 120 ASN A C 1
ATOM 798 O O . ASN A 1 120 ? -2.374 -7.034 -14.309 1.00 97.94 120 ASN A O 1
ATOM 802 N N . PRO A 1 121 ? -4.137 -5.668 -14.494 1.00 96.75 121 PRO A N 1
ATOM 803 C CA . PRO A 1 121 ? -5.035 -6.712 -14.997 1.00 96.75 121 PRO A CA 1
ATOM 804 C C . PRO A 1 121 ? -4.573 -7.331 -16.324 1.00 96.75 121 PRO A C 1
ATOM 806 O O . PRO A 1 121 ? -4.883 -8.484 -16.601 1.00 96.75 121 PRO A O 1
ATOM 809 N N . SER A 1 122 ? -3.816 -6.587 -17.134 1.00 95.12 122 SER A N 1
ATOM 810 C CA . SER A 1 122 ? -3.268 -7.075 -18.406 1.00 95.12 122 SER A CA 1
ATOM 811 C C . SER A 1 122 ? -2.010 -7.931 -18.245 1.00 95.12 122 SER A C 1
ATOM 813 O O . SER A 1 122 ? -1.482 -8.398 -19.249 1.00 95.12 122 SER A O 1
ATOM 815 N N . ASN A 1 123 ? -1.513 -8.107 -17.014 1.00 93.88 123 ASN A N 1
ATOM 816 C CA . ASN A 1 123 ? -0.305 -8.871 -16.709 1.00 93.88 123 ASN A CA 1
ATOM 817 C C . ASN A 1 123 ? 0.939 -8.401 -17.494 1.00 93.88 123 ASN A C 1
ATOM 819 O O . ASN A 1 123 ? 1.752 -9.214 -17.930 1.00 93.88 123 ASN A O 1
ATOM 823 N N . GLY A 1 124 ? 1.066 -7.086 -17.706 1.00 93.88 124 GLY A N 1
ATOM 824 C CA . GLY A 1 124 ? 2.226 -6.492 -18.372 1.00 93.88 124 GLY A CA 1
ATOM 825 C C . GLY A 1 124 ? 3.499 -6.633 -17.538 1.00 93.88 124 GLY A C 1
ATOM 826 O O . GLY A 1 124 ? 3.439 -6.516 -16.312 1.00 93.88 124 GLY A O 1
ATOM 827 N N . GLN A 1 125 ? 4.640 -6.866 -18.192 1.00 92.44 125 GLN A N 1
ATOM 828 C CA . GLN A 1 125 ? 5.961 -6.954 -17.545 1.00 92.44 125 GLN A CA 1
ATOM 829 C C . GLN A 1 125 ? 6.856 -5.730 -17.814 1.00 92.44 125 GLN A C 1
ATOM 831 O O . GLN A 1 125 ? 7.794 -5.486 -17.066 1.00 92.44 125 GLN A O 1
ATOM 836 N N . ASP A 1 126 ? 6.482 -4.859 -18.756 1.00 92.12 126 ASP A N 1
ATOM 837 C CA . ASP A 1 126 ? 7.263 -3.655 -19.097 1.00 92.12 126 ASP A CA 1
ATOM 838 C C . ASP A 1 126 ? 6.627 -2.348 -18.590 1.00 92.12 126 ASP A C 1
ATOM 840 O O . ASP A 1 126 ? 7.010 -1.250 -18.984 1.00 92.12 126 ASP A O 1
ATOM 844 N N . ASN A 1 127 ? 5.608 -2.441 -17.733 1.00 95.31 127 ASN A N 1
ATOM 845 C CA . ASN A 1 127 ? 4.755 -1.320 -17.330 1.00 95.31 127 ASN A CA 1
ATOM 846 C C . ASN A 1 127 ? 4.915 -0.892 -15.860 1.00 95.31 127 ASN A C 1
ATOM 848 O O . ASN A 1 127 ? 4.009 -0.268 -15.301 1.00 95.31 127 ASN A O 1
ATOM 852 N N . CYS A 1 128 ? 6.053 -1.191 -15.231 1.00 95.81 128 CYS A N 1
ATOM 853 C CA . CYS A 1 128 ? 6.326 -0.905 -13.818 1.00 95.81 128 CYS A CA 1
ATOM 854 C C . CYS A 1 128 ? 6.079 0.566 -13.431 1.00 95.81 128 CYS A C 1
ATOM 856 O O . CYS A 1 128 ? 5.446 0.848 -12.411 1.00 95.81 128 CYS A O 1
ATOM 858 N N . GLY A 1 129 ? 6.460 1.520 -14.286 1.00 96.12 129 GLY A N 1
ATOM 859 C CA . GLY A 1 129 ? 6.187 2.936 -14.035 1.00 96.12 129 GLY A CA 1
ATOM 860 C C . GLY A 1 129 ? 4.692 3.302 -14.092 1.00 96.12 129 GLY A C 1
ATOM 861 O O . GLY A 1 129 ? 4.229 4.086 -13.270 1.00 96.12 129 GLY A O 1
ATOM 862 N N . ASN A 1 130 ? 3.895 2.670 -14.961 1.00 97.25 130 ASN A N 1
ATOM 863 C CA . ASN A 1 130 ? 2.435 2.858 -14.965 1.00 97.25 130 ASN A CA 1
ATOM 864 C C . ASN A 1 130 ? 1.766 2.188 -13.749 1.00 97.25 130 ASN A C 1
ATOM 866 O O . ASN A 1 130 ? 0.704 2.617 -13.291 1.00 97.25 130 ASN A O 1
ATOM 870 N N . ILE A 1 131 ? 2.369 1.121 -13.219 1.00 98.19 131 ILE A N 1
ATOM 871 C CA . ILE A 1 131 ? 1.879 0.423 -12.026 1.00 98.19 131 ILE A CA 1
ATOM 872 C C . ILE A 1 131 ? 2.009 1.301 -10.790 1.00 98.19 131 ILE A C 1
ATOM 874 O O . ILE A 1 131 ? 1.052 1.381 -10.016 1.00 98.19 131 ILE A O 1
ATOM 878 N N . ILE A 1 132 ? 3.128 2.009 -10.613 1.00 98.00 132 ILE A N 1
ATOM 879 C CA . ILE A 1 132 ? 3.282 2.890 -9.450 1.00 98.00 132 ILE A CA 1
ATOM 880 C C . ILE A 1 132 ? 2.234 4.016 -9.430 1.00 98.00 132 ILE A C 1
ATOM 882 O O . ILE A 1 132 ? 1.749 4.355 -8.353 1.00 98.00 132 ILE A O 1
ATOM 886 N N . ASP A 1 133 ? 1.786 4.534 -10.582 1.00 96.88 133 ASP A N 1
ATOM 887 C CA . ASP A 1 133 ? 0.667 5.490 -10.638 1.00 96.88 133 ASP A CA 1
ATOM 888 C C . ASP A 1 133 ? -0.624 4.894 -10.080 1.00 96.88 133 ASP A C 1
ATOM 890 O O . ASP A 1 133 ? -1.284 5.496 -9.226 1.00 96.88 133 ASP A O 1
ATOM 894 N N . ALA A 1 134 ? -0.975 3.693 -10.543 1.00 97.88 134 ALA A N 1
ATOM 895 C CA . ALA A 1 134 ? -2.189 3.008 -10.126 1.00 97.88 134 ALA A CA 1
ATOM 896 C C . ALA A 1 134 ? -2.151 2.644 -8.634 1.00 97.88 134 ALA A C 1
ATOM 898 O O . ALA A 1 134 ? -3.130 2.862 -7.915 1.00 97.88 134 ALA A O 1
ATOM 899 N N . VAL A 1 135 ? -1.011 2.148 -8.143 1.00 98.38 135 VAL A N 1
ATOM 900 C CA . VAL A 1 135 ? -0.814 1.835 -6.723 1.00 98.38 135 VAL A CA 1
ATOM 901 C C . VAL A 1 135 ? -0.940 3.097 -5.871 1.00 98.38 135 VAL A C 1
ATOM 903 O O . VAL A 1 135 ? -1.708 3.105 -4.907 1.00 98.38 135 VAL A O 1
ATOM 906 N N . VAL A 1 136 ? -0.244 4.182 -6.228 1.00 97.56 136 VAL A N 1
ATOM 907 C CA . VAL A 1 136 ? -0.288 5.445 -5.474 1.00 97.56 136 VAL A CA 1
ATOM 908 C C . VAL A 1 136 ? -1.703 6.025 -5.456 1.00 97.56 136 VAL A C 1
ATOM 910 O O . VAL A 1 136 ? -2.160 6.464 -4.398 1.00 97.56 136 VAL A O 1
ATOM 913 N N . ALA A 1 137 ? -2.427 5.991 -6.578 1.00 94.06 137 ALA A N 1
ATOM 914 C CA . ALA A 1 137 ? -3.804 6.477 -6.650 1.00 94.06 137 ALA A CA 1
ATOM 915 C C . ALA A 1 137 ? -4.757 5.682 -5.740 1.00 94.06 137 ALA A C 1
ATOM 917 O O . ALA A 1 137 ? -5.584 6.273 -5.038 1.00 94.06 137 ALA A O 1
ATOM 918 N N . ARG A 1 138 ? -4.602 4.352 -5.680 1.00 96.50 138 ARG A N 1
ATOM 919 C CA . ARG A 1 138 ? -5.374 3.493 -4.767 1.00 96.50 138 ARG A CA 1
ATOM 920 C C . ARG A 1 138 ? -5.002 3.715 -3.303 1.00 96.50 138 ARG A C 1
ATOM 922 O O . ARG A 1 138 ? -5.886 3.776 -2.452 1.00 96.50 138 ARG A O 1
ATOM 929 N N . LEU A 1 139 ? -3.713 3.864 -2.994 1.00 91.88 139 LEU A N 1
ATOM 930 C CA . LEU A 1 139 ? -3.235 4.101 -1.627 1.00 91.88 139 LEU A CA 1
ATOM 931 C C . LEU A 1 139 ? -3.690 5.458 -1.079 1.00 91.88 139 LEU A C 1
ATOM 933 O O . LEU A 1 139 ? -4.102 5.528 0.079 1.00 91.88 139 LEU A O 1
ATOM 937 N N . ARG A 1 140 ? -3.655 6.506 -1.913 1.00 89.44 140 ARG A N 1
ATOM 938 C CA . ARG A 1 140 ? -4.150 7.853 -1.580 1.00 89.44 140 ARG A CA 1
ATOM 939 C C . ARG A 1 140 ? -5.675 7.968 -1.619 1.00 89.44 140 ARG A C 1
ATOM 941 O O . ARG A 1 140 ? -6.206 8.978 -1.175 1.00 89.44 140 ARG A O 1
ATOM 948 N N . GLY A 1 141 ? -6.371 6.971 -2.165 1.00 89.25 141 GLY A N 1
ATOM 949 C CA . GLY A 1 141 ? -7.825 6.983 -2.323 1.00 89.25 141 GLY A CA 1
ATOM 950 C C . GLY A 1 141 ? -8.339 7.929 -3.413 1.00 89.25 141 GLY A C 1
ATOM 951 O O . GLY A 1 141 ? -9.546 8.102 -3.531 1.00 89.25 141 GLY A O 1
ATOM 952 N N . THR A 1 142 ? -7.462 8.521 -4.231 1.00 91.19 142 THR A N 1
ATOM 953 C CA . THR A 1 142 ? -7.865 9.421 -5.325 1.00 91.19 142 THR A CA 1
ATOM 954 C C . THR A 1 142 ? -8.527 8.669 -6.477 1.00 91.19 142 THR A C 1
ATOM 956 O O . THR A 1 142 ? -9.352 9.236 -7.187 1.00 91.19 142 THR A O 1
ATOM 959 N N . ASN A 1 143 ? -8.189 7.389 -6.659 1.00 89.25 143 ASN A N 1
ATOM 960 C CA . ASN A 1 143 ? -8.912 6.480 -7.541 1.00 89.25 143 ASN A CA 1
ATOM 961 C C . ASN A 1 143 ? -8.792 5.030 -7.024 1.00 89.25 143 ASN A C 1
ATOM 963 O O . ASN A 1 143 ? -7.754 4.394 -7.228 1.00 89.25 143 ASN A O 1
ATOM 967 N N . PRO A 1 144 ? -9.837 4.471 -6.382 1.00 89.69 144 PRO A N 1
ATOM 968 C CA . PRO A 1 144 ? -9.800 3.113 -5.828 1.00 89.69 144 PRO A CA 1
ATOM 969 C C . PRO A 1 144 ? -9.737 2.008 -6.896 1.00 89.69 144 PRO A C 1
ATOM 971 O O . PRO A 1 144 ? -9.325 0.887 -6.592 1.00 89.69 144 PRO A O 1
ATOM 974 N N . ASN A 1 145 ? -10.089 2.327 -8.144 1.00 93.38 145 ASN A N 1
ATOM 975 C CA . ASN A 1 145 ? -10.144 1.393 -9.268 1.00 93.38 145 ASN A CA 1
ATOM 976 C C . ASN A 1 145 ? -9.009 1.618 -10.278 1.00 93.38 145 ASN A C 1
ATOM 978 O O . ASN A 1 145 ? -9.079 1.114 -11.396 1.00 93.38 145 ASN A O 1
ATOM 982 N N . ALA A 1 146 ? -7.970 2.379 -9.919 1.00 95.38 146 ALA A N 1
ATOM 983 C CA . ALA A 1 146 ? -6.884 2.692 -10.842 1.00 95.38 146 ALA A CA 1
ATOM 984 C C . ALA A 1 146 ? -6.185 1.420 -11.350 1.00 95.38 146 ALA A C 1
ATOM 986 O O . ALA A 1 146 ? -5.889 0.509 -10.574 1.00 95.38 146 ALA A O 1
ATOM 987 N N . VAL A 1 147 ? -5.905 1.360 -12.647 1.00 97.75 147 VAL A N 1
ATOM 988 C CA . VAL A 1 147 ? -5.184 0.256 -13.291 1.00 97.75 147 VAL A CA 1
ATOM 989 C C . VAL A 1 147 ? -4.088 0.821 -14.185 1.00 97.75 147 VAL A C 1
ATOM 991 O O . VAL A 1 147 ? -4.232 1.909 -14.744 1.00 97.75 147 VAL A O 1
ATOM 994 N N . ALA A 1 148 ? -2.986 0.092 -14.293 1.00 97.31 148 ALA A N 1
ATOM 995 C CA . ALA A 1 148 ? -1.840 0.450 -15.103 1.00 97.31 148 ALA A CA 1
ATOM 996 C C . ALA A 1 148 ? -2.148 0.263 -16.588 1.00 97.31 148 ALA A C 1
ATOM 998 O O . ALA A 1 148 ? -2.757 -0.728 -16.999 1.00 97.31 148 ALA A O 1
ATOM 999 N N . LYS A 1 149 ? -1.663 1.190 -17.414 1.00 95.69 149 LYS A N 1
ATOM 1000 C CA . LYS A 1 149 ? -1.573 0.966 -18.859 1.00 95.69 149 LYS A CA 1
ATOM 1001 C C . LYS A 1 149 ? -0.533 -0.121 -19.127 1.00 95.69 149 LYS A C 1
ATOM 1003 O O . LYS A 1 149 ? 0.487 -0.177 -18.443 1.00 95.69 149 LYS A O 1
ATOM 1008 N N . ASN A 1 150 ? -0.771 -0.971 -20.124 1.00 94.44 150 ASN A N 1
ATOM 1009 C CA . ASN A 1 150 ? 0.206 -1.976 -20.552 1.00 94.44 150 ASN A CA 1
ATOM 1010 C C . ASN A 1 150 ? 1.161 -1.391 -21.601 1.00 94.44 150 ASN A C 1
ATOM 1012 O O . ASN A 1 150 ? 1.131 -1.761 -22.771 1.00 94.44 150 ASN A O 1
ATOM 1016 N N . THR A 1 151 ? 1.936 -0.396 -21.183 1.00 93.12 151 THR A N 1
ATOM 1017 C CA . THR A 1 151 ? 2.940 0.278 -22.008 1.00 93.12 151 THR A CA 1
ATOM 1018 C C . THR A 1 151 ? 4.162 0.581 -21.154 1.00 93.12 151 THR A C 1
ATOM 1020 O O . THR A 1 151 ? 4.025 0.776 -19.942 1.00 93.12 151 THR A O 1
ATOM 1023 N N . LEU A 1 152 ? 5.326 0.699 -21.793 1.00 88.00 152 LEU A N 1
ATOM 1024 C CA . LEU A 1 152 ? 6.506 1.288 -21.163 1.00 88.00 152 LEU A CA 1
ATOM 1025 C C . LEU A 1 152 ? 6.170 2.675 -20.609 1.00 88.00 152 LEU A C 1
ATOM 1027 O O . LEU A 1 152 ? 5.445 3.454 -21.235 1.00 88.00 152 LEU A O 1
ATOM 1031 N N . ASP A 1 153 ? 6.672 2.949 -19.411 1.00 83.12 153 ASP A N 1
ATOM 1032 C CA . ASP A 1 153 ? 6.598 4.258 -18.770 1.00 83.12 153 ASP A CA 1
ATOM 1033 C C . ASP A 1 153 ? 8.003 4.845 -18.652 1.00 83.12 153 ASP A C 1
ATOM 1035 O O . ASP A 1 153 ? 8.982 4.109 -18.610 1.00 83.12 153 ASP A O 1
ATOM 1039 N N . GLY A 1 154 ? 8.080 6.171 -18.651 1.00 83.50 154 GLY A N 1
ATOM 1040 C CA . GLY A 1 154 ? 9.300 6.935 -18.868 1.00 83.50 154 GLY A CA 1
ATOM 1041 C C . GLY A 1 154 ? 10.437 6.741 -17.851 1.00 83.50 154 GLY A C 1
ATOM 1042 O O . GLY A 1 154 ? 10.492 5.843 -17.023 1.00 83.50 154 GLY A O 1
ATOM 1043 N N . THR A 1 155 ? 11.395 7.653 -17.926 1.00 92.62 155 THR A N 1
ATOM 1044 C CA . THR A 1 155 ? 12.633 7.672 -17.138 1.00 92.62 155 THR A CA 1
ATOM 1045 C C . THR A 1 155 ? 12.414 8.091 -15.675 1.00 92.62 155 THR A C 1
ATOM 1047 O O . THR A 1 155 ? 11.452 8.791 -15.350 1.00 92.62 155 THR A O 1
ATOM 1050 N N . PHE A 1 156 ? 13.361 7.774 -14.780 1.00 94.81 156 PHE A N 1
ATOM 1051 C CA . PHE A 1 156 ? 13.324 8.242 -13.383 1.00 94.81 156 PHE A CA 1
ATOM 1052 C C . PHE A 1 156 ? 13.118 9.767 -13.238 1.00 94.81 156 PHE A C 1
ATOM 1054 O O . PHE A 1 156 ? 12.263 10.155 -12.442 1.00 94.81 156 PHE A O 1
ATOM 1061 N N . PRO A 1 157 ? 13.774 10.656 -14.017 1.00 95.69 157 PRO A N 1
ATOM 1062 C CA . PRO A 1 157 ? 13.477 12.095 -13.990 1.00 95.69 157 PRO A CA 1
ATOM 1063 C C . PRO A 1 157 ? 12.023 12.469 -14.331 1.00 95.69 157 PRO A C 1
ATOM 1065 O O . PRO A 1 157 ? 11.483 13.444 -13.795 1.00 95.69 157 PRO A O 1
ATOM 1068 N N . GLN A 1 158 ? 11.359 11.704 -15.203 1.00 95.69 158 GLN A N 1
ATOM 1069 C CA . GLN A 1 158 ? 9.938 11.910 -15.503 1.00 95.69 158 GLN A CA 1
ATOM 1070 C C . GLN A 1 158 ? 9.067 11.497 -14.308 1.00 95.69 158 GLN A C 1
ATOM 1072 O O . GLN A 1 158 ? 8.147 12.231 -13.943 1.00 95.69 158 GLN A O 1
ATOM 1077 N N . ILE A 1 159 ? 9.415 10.395 -13.634 1.00 95.81 159 ILE A N 1
ATOM 1078 C CA . ILE A 1 159 ? 8.759 9.949 -12.394 1.00 95.81 159 ILE A CA 1
ATOM 1079 C C . ILE A 1 159 ? 8.920 10.996 -11.280 1.00 95.81 159 ILE A C 1
ATOM 1081 O O . ILE A 1 159 ? 7.943 11.344 -10.615 1.00 95.81 159 ILE A O 1
ATOM 1085 N N . GLU A 1 160 ? 10.123 11.547 -11.097 1.00 96.62 160 GLU A N 1
ATOM 1086 C CA . GLU A 1 160 ? 10.395 12.610 -10.118 1.00 96.62 160 GLU A CA 1
ATOM 1087 C C . GLU A 1 160 ? 9.498 13.830 -10.331 1.00 96.62 160 GLU A C 1
ATOM 1089 O O . GLU A 1 160 ? 8.890 14.333 -9.383 1.00 96.62 160 GLU A O 1
ATOM 1094 N N . THR A 1 161 ? 9.384 14.276 -11.584 1.00 96.19 161 THR A N 1
ATOM 1095 C CA . THR A 1 161 ? 8.515 15.393 -11.972 1.00 96.19 161 THR A CA 1
ATOM 1096 C C . THR A 1 161 ? 7.047 15.075 -11.685 1.00 96.19 161 THR A C 1
ATOM 1098 O O . THR A 1 161 ? 6.360 15.869 -11.041 1.00 96.19 161 THR A O 1
ATOM 1101 N N . ARG A 1 162 ? 6.576 13.891 -12.102 1.00 94.81 162 ARG A N 1
ATOM 1102 C CA . ARG A 1 162 ? 5.185 13.435 -11.935 1.00 94.81 162 ARG A CA 1
ATOM 1103 C C . ARG A 1 162 ? 4.761 13.373 -10.469 1.00 94.81 162 ARG A C 1
ATOM 1105 O O . ARG A 1 162 ? 3.672 13.827 -10.123 1.00 94.81 162 ARG A O 1
ATOM 1112 N N . PHE A 1 163 ? 5.622 12.850 -9.600 1.00 95.00 163 PHE A N 1
ATOM 1113 C CA . PHE A 1 163 ? 5.320 12.678 -8.178 1.00 95.00 163 PHE A CA 1
ATOM 1114 C C . PHE A 1 163 ? 5.846 13.796 -7.273 1.00 95.00 163 PHE A C 1
ATOM 1116 O O . PHE A 1 163 ? 5.644 13.732 -6.058 1.00 95.00 163 PHE A O 1
ATOM 1123 N N . LYS A 1 164 ? 6.480 14.826 -7.848 1.00 95.75 164 LYS A N 1
ATOM 1124 C CA . LYS A 1 164 ? 7.086 15.956 -7.125 1.00 95.75 164 LYS A CA 1
ATOM 1125 C C . LYS A 1 164 ? 8.027 15.479 -6.014 1.00 95.75 164 LYS A C 1
ATOM 1127 O O . LYS A 1 164 ? 7.923 15.896 -4.862 1.00 95.75 164 LYS A O 1
ATOM 1132 N N . THR A 1 165 ? 8.919 14.559 -6.363 1.00 95.25 165 THR A N 1
ATOM 1133 C CA . THR A 1 165 ? 9.858 13.926 -5.429 1.00 95.25 165 THR A CA 1
ATOM 1134 C C . THR A 1 165 ? 11.255 13.815 -6.043 1.00 95.25 165 THR A C 1
ATOM 1136 O O . THR A 1 165 ? 11.465 14.204 -7.192 1.00 95.25 165 THR A O 1
ATOM 1139 N N . LYS A 1 166 ? 12.224 13.323 -5.267 1.00 96.69 166 LYS A N 1
ATOM 1140 C CA . LYS A 1 166 ? 13.602 13.091 -5.708 1.00 96.69 166 LYS A CA 1
ATOM 1141 C C . LYS A 1 166 ? 14.108 11.739 -5.240 1.00 96.69 166 LYS A C 1
ATOM 1143 O O . LYS A 1 166 ? 14.030 11.435 -4.049 1.00 96.69 166 LYS A O 1
ATOM 1148 N N . PHE A 1 167 ? 14.656 10.969 -6.174 1.00 97.88 167 PHE A N 1
ATOM 1149 C CA . PHE A 1 167 ? 15.323 9.713 -5.878 1.00 97.88 167 PHE A CA 1
ATOM 1150 C C . PHE A 1 167 ? 16.683 9.977 -5.240 1.00 97.88 167 PHE A C 1
ATOM 1152 O O . PHE A 1 167 ? 17.450 10.842 -5.664 1.00 97.88 167 PHE A O 1
ATOM 1159 N N . ARG A 1 168 ? 16.982 9.220 -4.188 1.00 97.31 168 ARG A N 1
ATOM 1160 C CA . ARG A 1 168 ? 18.263 9.251 -3.483 1.00 97.31 168 ARG A CA 1
ATOM 1161 C C . ARG A 1 168 ? 18.772 7.831 -3.337 1.00 97.31 168 ARG A C 1
ATOM 1163 O O . ARG A 1 168 ? 17.988 6.932 -3.051 1.00 97.31 168 ARG A O 1
ATOM 1170 N N . LYS A 1 169 ? 20.075 7.637 -3.525 1.00 97.31 169 LYS A N 1
ATOM 1171 C CA . LYS A 1 169 ? 20.707 6.328 -3.348 1.00 97.31 169 LYS A CA 1
ATOM 1172 C C . LYS A 1 169 ? 20.523 5.838 -1.908 1.00 97.31 169 LYS A C 1
ATOM 1174 O O . LYS A 1 169 ? 20.689 6.622 -0.974 1.00 97.31 169 LYS A O 1
ATOM 1179 N N . ILE A 1 170 ? 20.200 4.559 -1.758 1.00 96.69 170 ILE A N 1
ATOM 1180 C CA . ILE A 1 170 ? 20.144 3.838 -0.479 1.00 96.69 170 ILE A CA 1
ATOM 1181 C C . ILE A 1 170 ? 21.139 2.671 -0.507 1.00 96.69 170 ILE A C 1
ATOM 1183 O O . ILE A 1 170 ? 21.601 2.288 -1.582 1.00 96.69 170 ILE A O 1
ATOM 1187 N N . GLY A 1 171 ? 21.510 2.142 0.661 1.00 93.12 171 GLY A N 1
ATOM 1188 C CA . GLY A 1 171 ? 22.468 1.039 0.763 1.00 93.12 171 GLY A CA 1
ATOM 1189 C C . GLY A 1 171 ? 21.833 -0.329 0.529 1.00 93.12 171 GLY A C 1
ATOM 1190 O O . GLY A 1 171 ? 22.484 -1.215 -0.009 1.00 93.12 171 GLY A O 1
ATOM 1191 N N . SER A 1 172 ? 20.567 -0.500 0.913 1.00 95.06 172 SER A N 1
ATOM 1192 C CA . SER A 1 172 ? 19.839 -1.761 0.766 1.00 95.06 172 SER A CA 1
ATOM 1193 C C . SER A 1 172 ? 18.326 -1.556 0.685 1.00 95.06 172 SER A C 1
ATOM 1195 O O . SER A 1 172 ? 17.798 -0.512 1.077 1.00 95.06 172 SER A O 1
ATOM 1197 N N . LEU A 1 173 ? 17.586 -2.589 0.269 1.00 94.81 173 LEU A N 1
ATOM 1198 C CA . LEU A 1 173 ? 16.127 -2.573 0.401 1.00 94.81 173 LEU A CA 1
ATOM 1199 C C . LEU A 1 173 ? 15.689 -2.540 1.864 1.00 94.81 173 LEU A C 1
ATOM 1201 O O . LEU A 1 173 ? 14.671 -1.926 2.158 1.00 94.81 173 LEU A O 1
ATOM 1205 N N . ALA A 1 174 ? 16.457 -3.106 2.800 1.00 93.44 174 ALA A N 1
ATOM 1206 C CA . ALA A 1 174 ? 16.149 -2.979 4.222 1.00 93.44 174 ALA A CA 1
ATOM 1207 C C . ALA A 1 174 ? 16.143 -1.508 4.677 1.00 93.44 174 ALA A C 1
ATOM 1209 O O . ALA A 1 174 ? 15.254 -1.117 5.438 1.00 93.44 174 ALA A O 1
ATOM 1210 N N . ASP A 1 175 ? 17.037 -0.672 4.140 1.00 94.31 175 ASP A N 1
ATOM 1211 C CA . ASP A 1 175 ? 17.049 0.768 4.420 1.00 94.31 175 ASP A CA 1
ATOM 1212 C C . ASP A 1 175 ? 15.745 1.425 3.964 1.00 94.31 175 ASP A C 1
ATOM 1214 O O . ASP A 1 175 ? 15.180 2.240 4.693 1.00 94.31 175 ASP A O 1
ATOM 1218 N N . ALA A 1 176 ? 15.214 1.044 2.795 1.00 97.06 176 ALA A N 1
ATOM 1219 C CA . ALA A 1 176 ? 13.937 1.573 2.316 1.00 97.06 176 ALA A CA 1
ATOM 1220 C C . ALA A 1 176 ? 12.795 1.296 3.304 1.00 97.06 176 ALA A C 1
ATOM 1222 O O . ALA A 1 176 ? 11.990 2.190 3.579 1.00 97.06 176 ALA A O 1
ATOM 1223 N N . TYR A 1 177 ? 12.756 0.095 3.891 1.00 96.38 177 TYR A N 1
ATOM 1224 C CA . TYR A 1 177 ? 11.765 -0.240 4.915 1.00 96.38 177 TYR A CA 1
ATOM 1225 C C . TYR A 1 177 ? 11.951 0.614 6.169 1.00 96.38 177 TYR A C 1
ATOM 1227 O O . TYR A 1 177 ? 10.970 1.148 6.681 1.00 96.38 177 TYR A O 1
ATOM 1235 N N . GLN A 1 178 ? 13.189 0.809 6.631 1.00 93.44 178 GLN A N 1
ATOM 1236 C CA . GLN A 1 178 ? 13.479 1.653 7.796 1.00 93.44 178 GLN A CA 1
ATOM 1237 C C . GLN A 1 178 ? 13.106 3.122 7.559 1.00 93.44 178 GLN A C 1
ATOM 1239 O O . GLN A 1 178 ? 12.507 3.765 8.424 1.00 93.44 178 GLN A O 1
ATOM 1244 N N . HIS A 1 179 ? 13.389 3.653 6.368 1.00 93.44 179 HIS A N 1
ATOM 1245 C CA . HIS A 1 179 ? 12.996 5.004 5.979 1.00 93.44 179 HIS A CA 1
ATOM 1246 C C . HIS A 1 179 ? 11.472 5.188 6.005 1.00 93.44 179 HIS A C 1
ATOM 1248 O O . HIS A 1 179 ? 10.991 6.187 6.543 1.00 93.44 179 HIS A O 1
ATOM 1254 N N . LEU A 1 180 ? 10.708 4.224 5.480 1.00 94.75 180 LEU A N 1
ATOM 1255 C CA . LEU A 1 180 ? 9.239 4.257 5.502 1.00 94.75 180 LEU A CA 1
ATOM 1256 C C . LEU A 1 180 ? 8.661 4.000 6.899 1.00 94.75 180 LEU A C 1
ATOM 1258 O O . LEU A 1 180 ? 7.644 4.593 7.266 1.00 94.75 180 LEU A O 1
ATOM 1262 N N . GLN A 1 181 ? 9.317 3.172 7.712 1.00 89.31 181 GLN A N 1
ATOM 1263 C CA . GLN A 1 181 ? 8.935 2.975 9.108 1.00 89.31 181 GLN A CA 1
ATOM 1264 C C . GLN A 1 181 ? 9.064 4.293 9.877 1.00 89.31 181 GLN A C 1
ATOM 1266 O O . GLN A 1 181 ? 8.119 4.713 10.544 1.00 89.31 181 GLN A O 1
ATOM 1271 N N . LYS A 1 182 ? 10.194 4.992 9.708 1.00 88.06 182 LYS A N 1
ATOM 1272 C CA . LYS A 1 182 ? 10.465 6.296 10.327 1.00 88.06 182 LYS A CA 1
ATOM 1273 C C . LYS A 1 182 ? 9.545 7.405 9.812 1.00 88.06 182 LYS A C 1
ATOM 1275 O O . LYS A 1 182 ? 9.158 8.276 10.584 1.00 88.06 182 LYS A O 1
ATOM 1280 N N . ALA A 1 183 ? 9.181 7.383 8.530 1.00 85.88 183 ALA A N 1
ATOM 1281 C CA . ALA A 1 183 ? 8.216 8.328 7.959 1.00 85.88 183 ALA A CA 1
ATOM 1282 C C . ALA A 1 183 ? 6.788 8.144 8.519 1.00 85.88 183 ALA A C 1
ATOM 1284 O O . ALA A 1 183 ? 5.949 9.043 8.394 1.00 85.88 183 ALA A O 1
ATOM 1285 N N . GLY A 1 184 ? 6.533 7.000 9.159 1.00 84.88 184 GLY A N 1
ATOM 1286 C CA . GLY A 1 184 ? 5.311 6.695 9.887 1.00 84.88 184 GLY A CA 1
ATOM 1287 C C . GLY A 1 184 ? 4.141 6.260 8.999 1.00 84.88 184 GLY A C 1
ATOM 1288 O O . GLY A 1 184 ? 4.241 6.266 7.765 1.00 84.88 184 GLY A O 1
ATOM 1289 N N . PRO A 1 185 ? 3.014 5.865 9.618 1.00 85.56 185 PRO A N 1
ATOM 1290 C CA . PRO A 1 185 ? 1.815 5.430 8.910 1.00 85.56 185 PRO A CA 1
ATOM 1291 C C . PRO A 1 185 ? 1.318 6.442 7.870 1.00 85.56 185 PRO A C 1
ATOM 1293 O O . PRO A 1 185 ? 1.331 7.653 8.087 1.00 85.56 185 PRO A O 1
ATOM 1296 N N . GLY A 1 186 ? 0.861 5.927 6.729 1.00 86.06 186 GLY A N 1
ATOM 1297 C CA . GLY A 1 186 ? 0.384 6.710 5.588 1.00 86.06 186 GLY A CA 1
ATOM 1298 C C . GLY A 1 186 ? 1.491 7.210 4.656 1.00 86.06 186 GLY A C 1
ATOM 1299 O O . GLY A 1 186 ? 1.185 7.813 3.629 1.00 86.06 186 GLY A O 1
ATOM 1300 N N . SER A 1 187 ? 2.765 6.969 4.977 1.00 94.12 187 SER A N 1
ATOM 1301 C CA . SER A 1 187 ? 3.867 7.292 4.072 1.00 94.12 187 SER A CA 1
ATOM 1302 C C . SER A 1 187 ? 3.900 6.353 2.861 1.00 94.12 187 SER A C 1
ATOM 1304 O O . SER A 1 187 ? 3.578 5.165 2.948 1.00 94.12 187 SER A O 1
ATOM 1306 N N . ILE A 1 188 ? 4.275 6.914 1.712 1.00 97.94 188 ILE A N 1
ATOM 1307 C CA . ILE A 1 188 ? 4.422 6.209 0.439 1.00 97.94 188 ILE A CA 1
ATOM 1308 C C . ILE A 1 188 ? 5.777 6.605 -0.136 1.00 97.94 188 ILE A C 1
ATOM 1310 O O . ILE A 1 188 ? 6.148 7.778 -0.101 1.00 97.94 188 ILE A O 1
ATOM 1314 N N . GLY A 1 189 ? 6.509 5.642 -0.671 1.00 98.19 189 GLY A N 1
ATOM 1315 C CA . GLY A 1 189 ? 7.748 5.849 -1.393 1.00 98.19 189 GLY A CA 1
ATOM 1316 C C . GLY A 1 189 ? 7.789 5.037 -2.678 1.00 98.19 189 GLY A C 1
ATOM 1317 O O . GLY A 1 189 ? 6.978 4.140 -2.900 1.00 98.19 189 GLY A O 1
ATOM 1318 N N . LEU A 1 190 ? 8.750 5.371 -3.523 1.00 98.56 190 LEU A N 1
ATOM 1319 C CA . LEU A 1 190 ? 9.061 4.678 -4.762 1.00 98.56 190 LEU A CA 1
ATOM 1320 C C . LEU A 1 190 ? 10.490 4.168 -4.662 1.00 98.56 190 LEU A C 1
ATOM 1322 O O . LEU A 1 190 ? 11.387 4.935 -4.307 1.00 98.56 190 LEU A O 1
ATOM 1326 N N . ILE A 1 191 ? 10.694 2.896 -4.973 1.00 98.62 191 ILE A N 1
ATOM 1327 C CA . ILE A 1 191 ? 12.013 2.275 -5.029 1.00 98.62 191 ILE A CA 1
ATOM 1328 C C . ILE A 1 191 ? 12.347 2.052 -6.493 1.00 98.62 191 ILE A C 1
ATOM 1330 O O . ILE A 1 191 ? 11.603 1.365 -7.186 1.00 98.62 191 ILE A O 1
ATOM 1334 N N . GLY A 1 192 ? 13.450 2.634 -6.946 1.00 97.69 192 GLY A N 1
ATOM 1335 C CA . GLY A 1 192 ? 14.070 2.297 -8.219 1.00 97.69 192 GLY A CA 1
ATOM 1336 C C . GLY A 1 192 ? 15.175 1.268 -8.011 1.00 97.69 192 GLY A C 1
ATOM 1337 O O . GLY A 1 192 ? 16.002 1.429 -7.113 1.00 97.69 192 GLY A O 1
ATOM 1338 N N . ILE A 1 193 ? 15.183 0.239 -8.850 1.00 96.25 193 ILE A N 1
ATOM 1339 C CA . ILE A 1 193 ? 16.205 -0.806 -8.917 1.00 96.25 193 ILE A CA 1
ATOM 1340 C C . ILE A 1 193 ? 16.857 -0.674 -10.289 1.00 96.25 193 ILE A C 1
ATOM 1342 O O . ILE A 1 193 ? 16.187 -0.797 -11.314 1.00 96.25 193 ILE A O 1
ATOM 1346 N N . ILE A 1 194 ? 18.143 -0.351 -10.324 1.00 94.75 194 ILE A N 1
ATOM 1347 C CA . ILE A 1 194 ? 18.878 -0.118 -11.567 1.00 94.75 194 ILE A CA 1
ATOM 1348 C C . ILE A 1 194 ? 19.896 -1.242 -11.719 1.00 94.75 194 ILE A C 1
ATOM 1350 O O . ILE A 1 194 ? 20.833 -1.341 -10.922 1.00 94.75 194 ILE A O 1
ATOM 1354 N N . TYR A 1 195 ? 19.710 -2.059 -12.755 1.00 91.38 195 TYR A N 1
ATOM 1355 C CA . TYR A 1 195 ? 20.546 -3.225 -13.005 1.00 91.38 195 TYR A CA 1
ATOM 1356 C C . TYR A 1 195 ? 21.884 -2.801 -13.636 1.00 91.38 195 TYR A C 1
ATOM 1358 O O . TYR A 1 195 ? 21.895 -2.079 -14.646 1.00 91.38 195 TYR A O 1
ATOM 1366 N N . PRO A 1 196 ? 23.032 -3.221 -13.074 1.00 85.88 196 PRO A N 1
ATOM 1367 C CA . PRO A 1 196 ? 24.345 -2.938 -13.636 1.00 85.88 196 PRO A CA 1
ATOM 1368 C C . PRO A 1 196 ? 24.467 -3.437 -15.080 1.00 85.88 196 PRO A C 1
ATOM 1370 O O . PRO A 1 196 ? 23.848 -4.420 -15.477 1.00 85.88 196 PRO A O 1
ATOM 1373 N N . GLY A 1 197 ? 25.292 -2.763 -15.884 1.00 80.06 197 GLY A N 1
ATOM 1374 C CA . GLY A 1 197 ? 25.537 -3.163 -17.276 1.00 80.06 197 GLY A CA 1
ATOM 1375 C C . GLY A 1 197 ? 24.487 -2.690 -18.288 1.00 80.06 197 GLY A C 1
ATOM 1376 O O . GLY A 1 197 ? 24.609 -3.008 -19.465 1.00 80.06 197 GLY A O 1
ATOM 1377 N N . GLY A 1 198 ? 23.499 -1.890 -17.867 1.00 75.44 198 GLY A N 1
ATOM 1378 C CA . GLY A 1 198 ? 22.547 -1.247 -18.781 1.00 75.44 198 GLY A CA 1
ATOM 1379 C C . GLY A 1 198 ? 21.360 -2.121 -19.190 1.00 75.44 198 GLY A C 1
ATOM 1380 O O . GLY A 1 198 ? 20.636 -1.758 -20.111 1.00 75.44 198 GLY A O 1
ATOM 1381 N N . SER A 1 199 ? 21.123 -3.231 -18.488 1.00 77.00 199 SER A N 1
ATOM 1382 C CA . SER A 1 199 ? 20.042 -4.198 -18.750 1.00 77.00 199 SER A CA 1
ATOM 1383 C C . SER A 1 199 ? 18.627 -3.680 -18.444 1.00 77.00 199 SER A C 1
ATOM 1385 O O . SER A 1 199 ? 17.663 -4.435 -18.527 1.00 77.00 199 SER A O 1
ATOM 1387 N N . GLY A 1 200 ? 18.489 -2.402 -18.087 1.00 87.25 200 GLY A N 1
ATOM 1388 C CA . GLY A 1 200 ? 17.226 -1.755 -17.747 1.00 87.25 200 GLY A CA 1
ATOM 1389 C C . GLY A 1 200 ? 17.109 -1.415 -16.263 1.00 87.25 200 GLY A C 1
ATOM 1390 O O . GLY A 1 200 ? 18.091 -1.380 -15.518 1.00 87.25 200 GLY A O 1
ATOM 1391 N N . SER A 1 201 ? 15.886 -1.119 -15.840 1.00 93.06 201 SER A N 1
ATOM 1392 C CA . SER A 1 201 ? 15.567 -0.770 -14.459 1.00 93.06 201 SER A CA 1
ATOM 1393 C C . SER A 1 201 ? 14.141 -1.166 -14.121 1.00 93.06 201 SER A C 1
ATOM 1395 O O . SER A 1 201 ? 13.278 -1.178 -14.997 1.00 93.06 201 SER A O 1
ATOM 1397 N N . HIS A 1 202 ? 13.884 -1.383 -12.839 1.00 95.62 202 HIS A N 1
ATOM 1398 C CA . HIS A 1 202 ? 12.559 -1.641 -12.297 1.00 95.62 202 HIS A CA 1
ATOM 1399 C C . HIS A 1 202 ? 12.165 -0.559 -11.288 1.00 95.62 202 HIS A C 1
ATOM 1401 O O . HIS A 1 202 ? 13.024 0.062 -10.658 1.00 95.62 202 HIS A O 1
ATOM 1407 N N . VAL A 1 203 ? 10.865 -0.311 -11.128 1.00 97.31 203 VAL A N 1
ATOM 1408 C CA . VAL A 1 203 ? 10.349 0.613 -10.113 1.00 97.31 203 VAL A CA 1
ATOM 1409 C C . VAL A 1 203 ? 9.123 0.031 -9.425 1.00 97.31 203 VAL A C 1
ATOM 1411 O O . VAL A 1 203 ? 8.186 -0.432 -10.070 1.00 97.31 203 VAL A O 1
ATOM 1414 N N . VAL A 1 204 ? 9.114 0.090 -8.096 1.00 98.19 204 VAL A N 1
ATOM 1415 C CA . VAL A 1 204 ? 8.021 -0.415 -7.257 1.00 98.19 204 VAL A CA 1
ATOM 1416 C C . VAL A 1 204 ? 7.603 0.621 -6.226 1.00 98.19 204 VAL A C 1
ATOM 1418 O O . VAL A 1 204 ? 8.377 1.496 -5.835 1.00 98.19 204 VAL A O 1
ATOM 1421 N N . THR A 1 205 ? 6.359 0.530 -5.759 1.00 98.69 205 THR A N 1
ATOM 1422 C CA . THR A 1 205 ? 5.890 1.358 -4.640 1.00 98.69 205 THR A CA 1
ATOM 1423 C C . THR A 1 205 ? 6.196 0.653 -3.323 1.00 98.69 205 THR A C 1
ATOM 1425 O O . THR A 1 205 ? 5.990 -0.549 -3.211 1.00 98.69 205 THR A O 1
ATOM 1428 N N . ILE A 1 206 ? 6.625 1.390 -2.302 1.00 98.69 206 ILE A N 1
ATOM 1429 C CA . ILE A 1 206 ? 6.689 0.939 -0.907 1.00 98.69 206 ILE A CA 1
ATOM 1430 C C . ILE A 1 206 ? 5.768 1.823 -0.066 1.00 98.69 206 ILE A C 1
ATOM 1432 O O . ILE A 1 206 ? 5.724 3.035 -0.258 1.00 98.69 206 ILE A O 1
ATOM 1436 N N . ALA A 1 207 ? 4.997 1.249 0.850 1.00 97.62 207 ALA A N 1
ATOM 1437 C CA . ALA A 1 207 ? 4.037 2.012 1.642 1.00 97.62 207 ALA A CA 1
ATOM 1438 C C . ALA A 1 207 ? 3.997 1.547 3.093 1.00 97.62 207 ALA A C 1
ATOM 1440 O O . ALA A 1 207 ? 4.133 0.358 3.371 1.00 97.62 207 ALA A O 1
ATOM 1441 N N . ASN A 1 208 ? 3.762 2.489 4.005 1.00 94.56 208 ASN A N 1
ATOM 1442 C CA . ASN A 1 208 ? 3.501 2.223 5.412 1.00 94.56 208 ASN A CA 1
ATOM 1443 C C . ASN A 1 208 ? 1.990 2.290 5.668 1.00 94.56 208 ASN A C 1
ATOM 1445 O O . ASN A 1 208 ? 1.408 3.370 5.791 1.00 94.56 208 ASN A O 1
ATOM 1449 N N . VAL A 1 209 ? 1.333 1.136 5.743 1.00 87.94 209 VAL A N 1
ATOM 1450 C CA . VA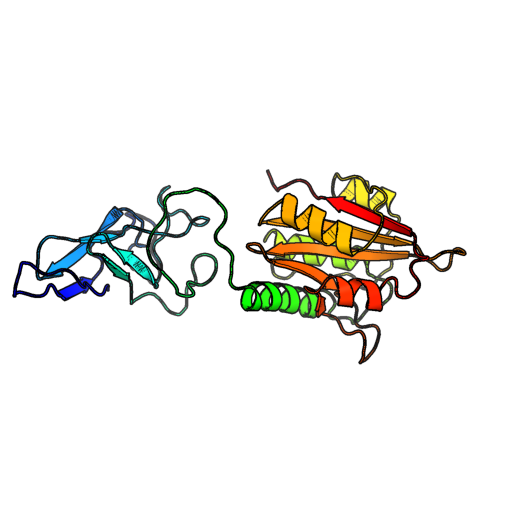L A 1 209 ? -0.098 1.044 6.044 1.00 87.94 209 VAL A CA 1
ATOM 1451 C C . VAL A 1 209 ? -0.249 0.710 7.518 1.00 87.94 209 VAL A C 1
ATOM 1453 O O . VAL A 1 209 ? 0.011 -0.413 7.934 1.00 87.94 209 VAL A O 1
ATOM 1456 N N . GLY A 1 210 ? -0.635 1.716 8.309 1.00 78.62 210 GLY A N 1
ATOM 1457 C CA . GLY A 1 210 ? -0.875 1.574 9.747 1.00 78.62 210 GLY A CA 1
ATOM 1458 C C . GLY A 1 210 ? 0.295 0.945 10.506 1.00 78.62 210 GLY A C 1
ATOM 1459 O O . GLY A 1 210 ? 0.092 0.043 11.303 1.00 78.62 210 GLY A O 1
ATOM 1460 N N . GLY A 1 211 ? 1.525 1.361 10.218 1.00 83.25 211 GLY A N 1
ATOM 1461 C CA . GLY A 1 211 ? 2.730 0.875 10.892 1.00 83.25 211 GLY A CA 1
ATOM 1462 C C . GLY A 1 211 ? 3.371 -0.344 10.233 1.00 83.25 211 GLY A C 1
ATOM 1463 O O . GLY A 1 211 ? 4.500 -0.672 10.584 1.00 83.25 211 GLY A O 1
ATOM 1464 N N . THR A 1 212 ? 2.698 -0.984 9.272 1.00 89.25 212 THR A N 1
ATOM 1465 C CA . THR A 1 212 ? 3.252 -2.099 8.496 1.00 89.25 212 THR A CA 1
ATOM 1466 C C . THR A 1 212 ? 3.771 -1.595 7.161 1.00 89.25 212 THR A C 1
ATOM 1468 O O . THR A 1 212 ? 3.006 -1.096 6.331 1.00 89.25 212 THR A O 1
ATOM 1471 N N . VAL A 1 213 ? 5.073 -1.748 6.947 1.00 96.50 213 VAL A N 1
ATOM 1472 C CA . VAL A 1 213 ? 5.731 -1.371 5.698 1.00 96.50 213 VAL A CA 1
ATOM 1473 C C . VAL A 1 213 ? 5.755 -2.551 4.735 1.00 96.50 213 VAL A C 1
ATOM 1475 O O . VAL A 1 213 ? 6.085 -3.672 5.122 1.00 96.50 213 VAL A O 1
ATOM 1478 N N . GLY A 1 214 ? 5.430 -2.300 3.470 1.00 97.38 214 GLY A N 1
ATOM 1479 C CA . GLY A 1 214 ? 5.599 -3.298 2.424 1.00 97.38 214 GLY A CA 1
ATOM 1480 C C . GLY A 1 214 ? 5.760 -2.707 1.035 1.00 97.38 214 GLY A C 1
ATOM 1481 O O . GLY A 1 214 ? 5.193 -1.657 0.719 1.00 97.38 214 GLY A O 1
ATOM 1482 N N . ILE A 1 215 ? 6.540 -3.403 0.212 1.00 98.69 215 ILE A N 1
ATOM 1483 C CA . ILE A 1 215 ? 6.594 -3.185 -1.233 1.00 98.69 215 ILE A CA 1
ATOM 1484 C C . ILE A 1 215 ? 5.302 -3.722 -1.846 1.00 98.69 215 ILE A C 1
ATOM 1486 O O . ILE A 1 215 ? 4.814 -4.770 -1.431 1.00 98.69 215 ILE A O 1
ATOM 1490 N N . VAL A 1 216 ? 4.757 -3.005 -2.823 1.00 98.62 216 VAL A N 1
ATOM 1491 C CA . VAL A 1 216 ? 3.579 -3.378 -3.605 1.00 98.62 216 VAL A CA 1
ATOM 1492 C C . VAL A 1 216 ? 4.033 -3.641 -5.034 1.00 98.62 216 VAL A C 1
ATOM 1494 O O . VAL A 1 216 ? 4.269 -2.703 -5.798 1.00 98.62 216 VAL A O 1
ATOM 1497 N N . GLU A 1 217 ? 4.159 -4.917 -5.376 1.00 98.00 217 GLU A N 1
ATOM 1498 C CA . GLU A 1 217 ? 4.547 -5.380 -6.702 1.00 98.00 217 GLU A CA 1
ATOM 1499 C C . GLU A 1 217 ? 3.305 -5.733 -7.516 1.00 98.00 217 GLU A C 1
ATOM 1501 O O . GLU A 1 217 ? 2.572 -6.661 -7.178 1.00 98.00 217 GLU A O 1
ATOM 1506 N N . GLY A 1 218 ? 3.056 -4.982 -8.585 1.00 97.12 218 GLY A N 1
ATOM 1507 C CA . GLY A 1 218 ? 1.933 -5.238 -9.486 1.00 97.12 218 GLY A CA 1
ATOM 1508 C C . GLY A 1 218 ? 2.270 -6.193 -10.629 1.00 97.12 218 GLY A C 1
ATOM 1509 O O . GLY A 1 218 ? 1.368 -6.636 -11.335 1.00 97.12 218 GLY A O 1
ATOM 1510 N N . GLN A 1 219 ? 3.546 -6.497 -10.860 1.00 96.31 219 GLN A N 1
ATOM 1511 C CA . GLN A 1 219 ? 3.984 -7.360 -11.951 1.00 96.31 219 GLN A CA 1
ATOM 1512 C C . GLN A 1 219 ? 4.105 -8.808 -11.493 1.00 96.31 219 GLN A C 1
ATOM 1514 O O . GLN A 1 219 ? 4.656 -9.124 -10.440 1.00 96.31 219 GLN A O 1
ATOM 1519 N N . ASN A 1 220 ? 3.572 -9.699 -12.321 1.00 95.06 220 ASN A N 1
ATOM 1520 C CA . ASN A 1 220 ? 3.714 -11.133 -12.160 1.00 95.06 220 ASN A CA 1
ATOM 1521 C C . ASN A 1 220 ? 4.783 -11.614 -13.144 1.00 95.06 220 ASN A C 1
ATOM 1523 O O . ASN A 1 220 ? 4.532 -11.733 -14.348 1.00 95.06 220 ASN A O 1
ATOM 1527 N N . TRP A 1 221 ? 5.982 -11.832 -12.620 1.00 91.94 221 TRP A N 1
ATOM 1528 C CA . TRP A 1 221 ? 7.147 -12.222 -13.409 1.00 91.94 221 TRP A CA 1
ATOM 1529 C C . TRP A 1 221 ? 7.174 -13.730 -13.640 1.00 91.94 221 TRP A C 1
ATOM 1531 O O . TRP A 1 221 ? 7.472 -14.198 -14.737 1.00 91.94 221 TRP A O 1
ATOM 1541 N N . SER A 1 222 ? 6.815 -14.494 -12.609 1.00 92.62 222 SER A N 1
ATOM 1542 C CA . SER A 1 222 ? 6.792 -15.952 -12.627 1.00 92.62 222 SER A CA 1
ATOM 1543 C C . SER A 1 222 ? 5.922 -16.499 -11.492 1.00 92.62 222 SER A C 1
ATOM 1545 O O . SER A 1 222 ? 5.480 -15.763 -10.612 1.00 92.62 222 SER A O 1
ATOM 1547 N N . ALA A 1 223 ? 5.721 -17.820 -11.457 1.00 89.06 223 ALA A N 1
ATOM 1548 C CA . ALA A 1 223 ? 5.025 -18.474 -10.347 1.00 89.06 223 ALA A CA 1
ATOM 1549 C C . ALA A 1 223 ? 5.713 -18.252 -8.983 1.00 89.06 223 ALA A C 1
ATOM 1551 O O . ALA A 1 223 ? 5.034 -18.218 -7.959 1.00 89.06 223 ALA A O 1
ATOM 1552 N N . SER A 1 224 ? 7.042 -18.094 -8.969 1.00 89.69 224 SER A N 1
ATOM 1553 C CA . SER A 1 224 ? 7.835 -17.800 -7.767 1.00 89.69 224 SER A CA 1
ATOM 1554 C C . SER A 1 224 ? 7.949 -16.307 -7.457 1.00 89.69 224 SER A C 1
ATOM 1556 O O . SER A 1 224 ? 8.343 -15.952 -6.352 1.00 89.69 224 SER A O 1
ATOM 1558 N N . GLU A 1 225 ? 7.590 -15.437 -8.400 1.00 92.62 225 GLU A N 1
ATOM 1559 C CA . GLU A 1 225 ? 7.657 -13.979 -8.263 1.00 92.62 225 GLU A CA 1
ATOM 1560 C C . GLU A 1 225 ? 6.338 -13.333 -8.718 1.00 92.62 225 GLU A C 1
ATOM 1562 O O . GLU A 1 225 ? 6.296 -12.582 -9.704 1.00 92.62 225 GLU A O 1
ATOM 1567 N N . PRO A 1 226 ? 5.230 -13.632 -8.015 1.00 96.44 226 PRO A N 1
ATOM 1568 C CA . PRO A 1 226 ? 3.919 -13.129 -8.381 1.00 96.44 226 PRO A CA 1
ATOM 1569 C C . PRO A 1 226 ? 3.770 -11.641 -8.043 1.00 96.44 226 PRO A C 1
ATOM 1571 O O . PRO A 1 226 ? 4.579 -11.053 -7.315 1.00 96.44 226 PRO A O 1
ATOM 1574 N N . ALA A 1 227 ? 2.671 -11.056 -8.521 1.00 97.50 227 ALA A N 1
ATOM 1575 C CA . ALA A 1 227 ? 2.180 -9.782 -8.016 1.00 97.50 227 ALA A CA 1
ATOM 1576 C C . ALA A 1 227 ? 1.730 -9.952 -6.554 1.00 97.50 227 ALA A C 1
ATOM 1578 O O . ALA A 1 227 ? 0.814 -10.729 -6.253 1.00 97.50 227 ALA A O 1
ATOM 1579 N N . GLU A 1 228 ? 2.384 -9.243 -5.639 1.00 97.81 228 GLU A N 1
ATOM 1580 C CA . GLU A 1 228 ? 2.162 -9.378 -4.203 1.00 97.81 228 GLU A CA 1
ATOM 1581 C C . GLU A 1 228 ? 2.628 -8.151 -3.411 1.00 97.81 228 GLU A C 1
ATOM 1583 O O . GLU A 1 228 ? 3.298 -7.246 -3.908 1.00 97.81 228 GLU A O 1
ATOM 1588 N N . ALA A 1 229 ? 2.281 -8.150 -2.130 1.00 97.69 229 ALA A N 1
ATOM 1589 C CA . ALA A 1 229 ? 2.842 -7.273 -1.129 1.00 97.69 229 ALA A CA 1
ATOM 1590 C C . ALA A 1 229 ? 3.897 -8.005 -0.301 1.00 97.69 229 ALA A C 1
ATOM 1592 O O . ALA A 1 229 ? 3.603 -8.972 0.414 1.00 97.69 229 ALA A O 1
ATOM 1593 N N . ILE A 1 230 ? 5.114 -7.476 -0.336 1.00 97.62 230 ILE A N 1
ATOM 1594 C CA . ILE A 1 230 ? 6.260 -8.011 0.389 1.00 97.62 230 ILE A CA 1
ATOM 1595 C C . ILE A 1 230 ? 6.439 -7.141 1.627 1.00 97.62 230 ILE A C 1
ATOM 1597 O O . ILE A 1 230 ? 6.758 -5.967 1.512 1.00 97.62 230 ILE A O 1
ATOM 1601 N N . THR A 1 231 ? 6.175 -7.686 2.813 1.00 95.56 231 THR A N 1
ATOM 1602 C CA . THR A 1 231 ? 6.323 -6.967 4.097 1.00 95.56 231 THR A CA 1
ATOM 1603 C C . THR A 1 231 ? 7.559 -7.405 4.881 1.00 95.56 231 THR A C 1
ATOM 1605 O O . THR A 1 231 ? 7.863 -6.846 5.929 1.00 95.56 231 THR A O 1
ATOM 1608 N N . ASN A 1 232 ? 8.265 -8.428 4.395 1.00 93.44 232 ASN A N 1
ATOM 1609 C CA . ASN A 1 232 ? 9.531 -8.883 4.950 1.00 93.44 232 ASN A CA 1
ATOM 1610 C C . ASN A 1 232 ? 10.664 -8.307 4.092 1.00 93.44 232 ASN A C 1
ATOM 1612 O O . ASN A 1 232 ? 10.788 -8.650 2.916 1.00 93.44 232 ASN A O 1
ATOM 1616 N N . SER A 1 233 ? 11.490 -7.444 4.680 1.00 93.94 233 SER A N 1
ATOM 1617 C CA . SER A 1 233 ? 12.590 -6.791 3.968 1.00 93.94 233 SER A CA 1
ATOM 1618 C C . SER A 1 233 ? 13.640 -7.777 3.452 1.00 93.94 233 SER A C 1
ATOM 1620 O O . SER A 1 233 ? 14.169 -7.560 2.368 1.00 93.94 233 SER A O 1
ATOM 1622 N N . ALA A 1 234 ? 13.903 -8.881 4.157 1.00 91.88 234 ALA A N 1
ATOM 1623 C CA . ALA A 1 234 ? 14.832 -9.907 3.687 1.00 91.88 234 ALA A CA 1
ATOM 1624 C C . ALA A 1 234 ? 14.299 -10.607 2.428 1.00 91.88 234 ALA A C 1
ATOM 1626 O O . ALA A 1 234 ? 15.049 -10.806 1.479 1.00 91.88 234 ALA A O 1
ATOM 1627 N N . ALA A 1 235 ? 12.992 -10.889 2.372 1.00 93.44 235 ALA A N 1
ATOM 1628 C CA . ALA A 1 235 ? 12.365 -11.442 1.170 1.00 93.44 235 ALA A CA 1
ATOM 1629 C C . ALA A 1 235 ? 12.434 -10.462 -0.015 1.00 93.44 235 ALA A C 1
ATOM 1631 O O . ALA A 1 235 ? 12.652 -10.880 -1.147 1.00 93.44 235 ALA A O 1
ATOM 1632 N N . ALA A 1 236 ? 12.307 -9.155 0.244 1.00 95.25 236 ALA A N 1
ATOM 1633 C CA . ALA A 1 236 ? 12.491 -8.136 -0.785 1.00 95.25 236 ALA A CA 1
ATOM 1634 C C . ALA A 1 236 ? 13.933 -8.095 -1.315 1.00 95.25 236 ALA A C 1
ATOM 1636 O O . ALA A 1 236 ? 14.116 -8.028 -2.525 1.00 95.25 236 ALA A O 1
ATOM 1637 N N . VAL A 1 237 ? 14.940 -8.180 -0.437 1.00 93.19 237 VAL A N 1
ATOM 1638 C CA . VAL A 1 237 ? 16.356 -8.281 -0.841 1.00 93.19 237 VAL A CA 1
ATOM 1639 C C . VAL A 1 237 ? 16.578 -9.519 -1.701 1.00 93.19 237 VAL A C 1
ATOM 1641 O O . VAL A 1 237 ? 17.084 -9.401 -2.808 1.00 93.19 237 VAL A O 1
ATOM 1644 N N . SER A 1 238 ? 16.124 -10.690 -1.249 1.00 93.75 238 SER A N 1
ATOM 1645 C CA . SER A 1 238 ? 16.276 -11.935 -2.009 1.00 93.75 238 SER A CA 1
ATOM 1646 C C . SER A 1 238 ? 15.605 -11.901 -3.383 1.00 93.75 238 SER A C 1
ATOM 1648 O O . SER A 1 238 ? 16.087 -12.562 -4.294 1.00 93.75 238 SER A O 1
ATOM 1650 N N . ARG A 1 239 ? 14.508 -11.151 -3.538 1.00 93.81 239 ARG A N 1
ATOM 1651 C CA . ARG A 1 239 ? 13.798 -11.021 -4.815 1.00 93.81 239 ARG A CA 1
ATOM 1652 C C . ARG A 1 239 ? 14.469 -10.036 -5.769 1.00 93.81 239 ARG A C 1
ATOM 1654 O O . ARG A 1 239 ? 14.617 -10.324 -6.946 1.00 93.81 239 ARG A O 1
ATOM 1661 N N . TYR A 1 240 ? 14.828 -8.855 -5.278 1.00 93.94 240 TYR A N 1
ATOM 1662 C CA . TYR A 1 240 ? 15.183 -7.730 -6.146 1.00 93.94 240 TYR A CA 1
ATOM 1663 C C . TYR A 1 240 ? 16.672 -7.414 -6.208 1.00 93.94 240 TYR A C 1
ATOM 1665 O O . TYR A 1 240 ? 17.067 -6.727 -7.137 1.00 93.94 240 TYR A O 1
ATOM 1673 N N . ASP A 1 241 ? 17.460 -7.851 -5.227 1.00 93.62 241 ASP A N 1
ATOM 1674 C CA . ASP A 1 241 ? 18.908 -7.631 -5.180 1.00 93.62 241 ASP A CA 1
ATOM 1675 C C . ASP A 1 241 ? 19.611 -8.815 -4.477 1.00 93.62 241 ASP A C 1
ATOM 1677 O O . ASP A 1 241 ? 20.276 -8.645 -3.450 1.00 93.62 241 ASP A O 1
ATOM 1681 N N . PRO A 1 242 ? 19.444 -10.060 -4.974 1.00 90.12 242 PRO A N 1
ATOM 1682 C CA . PRO A 1 242 ? 19.973 -11.255 -4.310 1.00 90.12 242 PRO A CA 1
ATOM 1683 C C . PRO A 1 242 ? 21.503 -11.271 -4.212 1.00 90.12 242 PRO A C 1
ATOM 1685 O O . PRO A 1 242 ? 22.052 -11.943 -3.340 1.00 90.12 242 PRO A O 1
ATOM 1688 N N . ASN A 1 243 ? 22.187 -10.546 -5.102 1.00 90.12 243 ASN A N 1
ATOM 1689 C CA . ASN A 1 243 ? 23.646 -10.495 -5.175 1.00 90.12 243 ASN A CA 1
ATOM 1690 C C . ASN A 1 243 ? 24.243 -9.217 -4.560 1.00 90.12 243 ASN A C 1
ATOM 1692 O O . ASN A 1 243 ? 25.466 -9.116 -4.489 1.00 90.12 243 ASN A O 1
ATOM 1696 N N . GLY A 1 244 ? 23.420 -8.250 -4.137 1.00 89.75 244 GLY A N 1
ATOM 1697 C CA . GLY A 1 244 ? 23.884 -6.988 -3.548 1.00 89.75 244 GLY A CA 1
ATOM 1698 C C . GLY A 1 244 ? 24.600 -6.052 -4.528 1.00 89.75 244 GLY A C 1
ATOM 1699 O O . GLY A 1 244 ? 25.412 -5.230 -4.103 1.00 89.75 244 GLY A O 1
ATOM 1700 N N . ASN A 1 245 ? 24.372 -6.218 -5.832 1.00 90.69 245 ASN A N 1
ATOM 1701 C CA . ASN A 1 245 ? 25.102 -5.503 -6.883 1.00 90.69 245 ASN A CA 1
ATOM 1702 C C . ASN A 1 245 ? 24.254 -4.422 -7.561 1.00 90.69 245 ASN A C 1
ATOM 1704 O O . ASN A 1 245 ? 24.804 -3.606 -8.308 1.00 90.69 245 ASN A O 1
ATOM 1708 N N . ASP A 1 246 ? 22.944 -4.404 -7.319 1.00 92.25 246 ASP A N 1
ATOM 1709 C CA . ASP A 1 246 ? 22.041 -3.466 -7.969 1.00 92.25 246 ASP A CA 1
ATOM 1710 C C . ASP A 1 246 ? 22.122 -2.070 -7.342 1.00 92.25 246 ASP A C 1
ATOM 1712 O O . ASP A 1 246 ? 22.396 -1.882 -6.154 1.00 92.25 246 ASP A O 1
ATOM 1716 N N . ILE A 1 247 ? 21.889 -1.034 -8.153 1.00 94.00 247 ILE A N 1
ATOM 1717 C CA . ILE A 1 247 ? 21.845 0.337 -7.641 1.00 94.00 247 ILE A CA 1
ATOM 1718 C C . ILE A 1 247 ? 20.418 0.631 -7.193 1.00 94.00 247 ILE A C 1
ATOM 1720 O O . ILE A 1 247 ? 19.499 0.744 -8.005 1.00 94.00 247 ILE A O 1
ATOM 1724 N N . LEU A 1 248 ? 20.257 0.813 -5.885 1.00 97.25 248 LEU A N 1
ATOM 1725 C CA . LEU A 1 248 ? 18.971 1.086 -5.260 1.00 97.25 248 LEU A CA 1
ATOM 1726 C C . LEU A 1 248 ? 18.796 2.578 -4.978 1.00 97.25 248 LEU A C 1
ATOM 1728 O O . LEU A 1 248 ? 19.668 3.239 -4.402 1.00 97.25 248 LEU A O 1
ATOM 1732 N N . VAL A 1 249 ? 17.633 3.111 -5.346 1.00 97.88 249 VAL A N 1
ATOM 1733 C CA . VAL A 1 249 ? 17.238 4.491 -5.054 1.00 97.88 249 VAL A CA 1
ATOM 1734 C C . VAL A 1 249 ? 15.845 4.547 -4.433 1.00 97.88 249 VAL A C 1
ATOM 1736 O O . VAL A 1 249 ? 14.952 3.804 -4.823 1.00 97.88 249 VAL A O 1
ATOM 1739 N N . LEU A 1 250 ? 15.635 5.459 -3.486 1.00 98.44 250 LEU A N 1
ATOM 1740 C CA . LEU A 1 250 ? 14.352 5.705 -2.828 1.00 98.44 250 LEU A CA 1
ATOM 1741 C C . LEU A 1 250 ? 13.925 7.158 -3.016 1.00 98.44 250 LEU A C 1
ATOM 1743 O O . LEU A 1 250 ? 14.718 8.079 -2.819 1.00 98.44 250 LEU A O 1
ATOM 1747 N N . ALA A 1 251 ? 12.647 7.359 -3.312 1.00 98.00 251 ALA A N 1
ATOM 1748 C CA . ALA A 1 251 ? 11.987 8.653 -3.255 1.00 98.00 251 ALA A CA 1
ATOM 1749 C C . ALA A 1 251 ? 10.762 8.560 -2.339 1.00 98.00 251 ALA A C 1
ATOM 1751 O O . ALA A 1 251 ? 9.850 7.785 -2.611 1.00 98.00 251 ALA A O 1
ATOM 1752 N N . ILE A 1 252 ? 10.712 9.340 -1.256 1.00 96.75 252 ILE A N 1
ATOM 1753 C CA . ILE A 1 252 ? 9.510 9.429 -0.411 1.00 96.75 252 ILE A CA 1
ATOM 1754 C C . ILE A 1 252 ? 8.575 10.471 -1.021 1.00 96.75 252 ILE A C 1
ATOM 1756 O O . ILE A 1 252 ? 8.991 11.586 -1.348 1.00 96.75 252 ILE A O 1
ATOM 1760 N N . LEU A 1 253 ? 7.310 10.105 -1.205 1.00 96.25 253 LEU A N 1
ATOM 1761 C CA . LEU A 1 253 ? 6.317 10.998 -1.778 1.00 96.25 253 LEU A CA 1
ATOM 1762 C C . LEU A 1 253 ? 5.871 12.039 -0.745 1.00 96.25 253 LEU A C 1
ATOM 1764 O O . LEU A 1 253 ? 5.702 11.700 0.430 1.00 96.25 253 LEU A O 1
ATOM 1768 N N . PRO A 1 254 ? 5.611 13.290 -1.163 1.00 89.94 254 PRO A N 1
ATOM 1769 C CA . PRO A 1 254 ? 4.965 14.254 -0.286 1.00 89.94 254 PRO A CA 1
ATOM 1770 C C . PRO A 1 254 ? 3.596 13.715 0.156 1.00 89.94 254 PRO A C 1
ATOM 1772 O O . PRO A 1 254 ? 2.866 13.092 -0.633 1.00 89.94 254 PRO A O 1
ATOM 1775 N N . LYS A 1 255 ? 3.253 13.949 1.428 1.00 77.38 255 LYS A N 1
ATOM 1776 C CA . LYS A 1 255 ? 1.901 13.688 1.934 1.00 77.38 255 LYS A CA 1
ATOM 1777 C C . LYS A 1 255 ? 0.919 14.551 1.135 1.00 77.38 255 LYS A C 1
ATOM 1779 O O . LYS A 1 255 ? 1.254 15.679 0.779 1.00 77.38 255 LYS A O 1
ATOM 1784 N N . SER A 1 256 ? -0.247 14.000 0.798 1.00 65.94 256 SER A N 1
ATOM 1785 C CA . SER A 1 256 ? -1.320 14.788 0.183 1.00 65.94 256 SER A CA 1
ATOM 1786 C C . SER A 1 256 ? -1.614 15.990 1.085 1.00 65.94 256 SER A C 1
ATOM 1788 O O . SER A 1 256 ? -1.754 15.799 2.294 1.00 65.94 256 SER A O 1
ATOM 1790 N N . ALA A 1 257 ? -1.610 17.191 0.505 1.00 44.97 257 ALA A N 1
ATOM 1791 C CA . ALA A 1 257 ?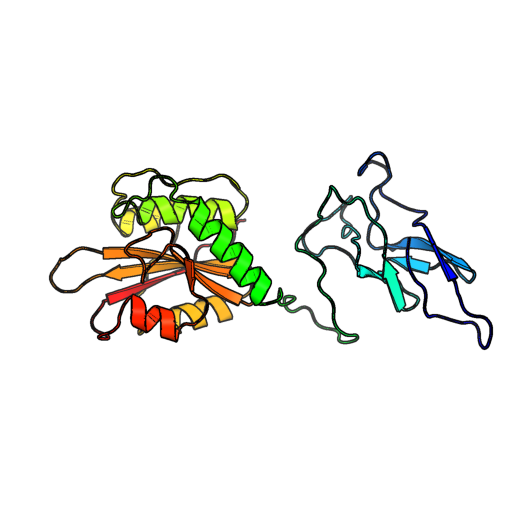 -2.047 18.407 1.186 1.00 44.97 257 ALA A CA 1
ATOM 1792 C C . ALA A 1 257 ? -3.558 18.372 1.444 1.00 44.97 257 ALA A C 1
ATOM 1794 O O . ALA A 1 257 ? -4.261 17.697 0.652 1.00 44.97 257 ALA A O 1
#

pLDDT: mean 88.14, std 15.24, range [28.23, 98.69]

Secondary structure (DSSP, 8-state):
-EE---EETTEE--EEEE----SS-EETTEEPPBTT-EEEESSSPEEB----SS-EETTEEBP-TT-BBTTS-EE----TT---SS------------------HHHHHHHHHHHHHHS-TT--SS-HHHHHHHHHHHHHTS-TT----SS----HHHHHHHHT---EE-S-HHHHHHHHHHH-TT-EEEEEEE-GGG--EEEEEEEEETTEEEEEE----BTTB-SEEE--HHHHHHHH-TTS-SEEEEEEPPPP-

Sequence (257 aa):
MHTCPASDGPIPHVGGPVIMGSANVFIGGLPAARFGDAVTCLGPTDTIAMGSQTVLINGMPAARMGDQTSHGGVIVGGLPSVLIGTAPGATGAGGDGEAGRQVDAAAAKARLNAIAKAVNPSNGQDNCGNIIDAVVARLRGTNPNAVAKNTLDGTFPQIETRFKTKFRKIGSLADAYQHLQKAGPGSIGLIGIIYPGGSGSHVVTIANVGGTVGIVEGQNWSASEPAEAITNSAAAVSRYDPNGNDILVLAILPKSA